Protein AF-A0A0Q6TFA8-F1 (afdb_monomer_lite)

pLDDT: mean 77.88, std 19.93, range [31.28, 97.81]

Sequence (198 aa):
MGGFEALSHTPDQPEAHPIHDFGMDFKGVPSDPYKPYLDIRMQTGVDDNVAGATKASLTDDEAVAVWDRITSTIRVRPTDTAPANVADAGPRRPLGELAATGRTCPQTGWWASDDAPDKNGGGSQHVKAGDIMPHAITLGKPSLWQKLKGEIPSYRTATVWKLVGYDDAPSHADVAARTPATDAKGERSEDAPPPHKG

Secondary structure (DSSP, 8-state):
--EEEEEEEEPPBTTB--EEEEEEEE---TT-TTS--EEEEEESS-BTTBTTSS--S--HHHHHHHHHHHHTT--PPP-------TTS--SPPPTT-EEETTSBPSSSEEEEETT---TTSTTEEEE-TTSBPPPEEEEPPPPHHHHHHT---EEEE--EEEEEE-TTPPPGGGTTT---PPP---------PPPPP-

Radius of gyration: 28.79 Å; chains: 1; bounding box: 78×42×87 Å

Foldseek 3Di:
DDKDWDWDWDPDDPVFHIKTWIWIWFPFDPPDPQTDTDIDIDMFQDDPNDGRVGHGPDDPVRSVVVVCVVVVVDHRDDPPPPPPPVVVFDDDDDFFDKDWAQDFDQAFAKKAFPQADDPPPQRIDTDHGRDGHFFRWHWDDDDPVCVVVVHIDIDGHITMITGHGHPPPDDPVVVVVPDDDDDDDDDDDDDDDDDDDD

Structure (mmCIF, N/CA/C/O backbone):
data_AF-A0A0Q6TFA8-F1
#
_entry.id   AF-A0A0Q6TFA8-F1
#
loop_
_atom_site.group_PDB
_atom_site.id
_atom_site.type_symbol
_atom_site.label_atom_id
_atom_site.label_alt_id
_atom_site.label_comp_id
_atom_site.label_asym_id
_atom_site.label_entity_id
_atom_site.label_seq_id
_atom_site.pdbx_PDB_ins_code
_atom_site.Cartn_x
_atom_site.Cartn_y
_atom_site.Cartn_z
_atom_site.occupancy
_atom_site.B_iso_or_equiv
_atom_site.auth_seq_id
_atom_site.auth_comp_id
_atom_site.auth_asym_id
_atom_site.auth_atom_id
_atom_site.pdbx_PDB_model_num
ATOM 1 N N . MET A 1 1 ? -0.101 18.403 -10.902 1.00 50.97 1 MET A N 1
ATOM 2 C CA . MET A 1 1 ? -0.685 17.080 -10.603 1.00 50.97 1 MET A CA 1
ATOM 3 C C . MET A 1 1 ? -2.098 17.359 -10.135 1.00 50.97 1 MET A C 1
ATOM 5 O O . MET A 1 1 ? -2.243 18.131 -9.200 1.00 50.97 1 MET A O 1
ATOM 9 N N . GLY A 1 2 ? -3.107 16.904 -10.876 1.00 69.38 2 GLY A N 1
ATOM 10 C CA . GLY A 1 2 ? -4.509 17.093 -10.506 1.00 69.38 2 GLY A CA 1
ATOM 11 C C . GLY A 1 2 ? -5.001 15.874 -9.737 1.00 69.38 2 GLY A C 1
ATOM 12 O O . GLY A 1 2 ? -4.745 14.747 -10.162 1.00 69.38 2 GLY A O 1
ATOM 13 N N . GLY A 1 3 ? -5.672 16.117 -8.623 1.00 80.50 3 GLY A N 1
ATOM 14 C CA . GLY A 1 3 ? -6.238 15.113 -7.735 1.00 80.50 3 GLY A CA 1
ATOM 15 C C . GLY A 1 3 ? -6.993 15.815 -6.616 1.00 80.50 3 GLY A C 1
ATOM 16 O O . GLY A 1 3 ? -6.780 17.014 -6.401 1.00 80.50 3 GLY A O 1
ATOM 17 N N . PHE A 1 4 ? -7.886 15.107 -5.942 1.00 89.56 4 PHE A N 1
ATOM 18 C CA . PHE A 1 4 ? -8.521 15.605 -4.728 1.00 89.56 4 PHE A CA 1
ATOM 19 C C . PHE A 1 4 ? -8.302 14.635 -3.578 1.00 89.56 4 PHE A C 1
ATOM 21 O O . PHE A 1 4 ? -8.092 13.442 -3.778 1.00 89.56 4 PHE A O 1
ATOM 28 N N . GLU A 1 5 ? -8.396 15.177 -2.376 1.00 92.94 5 GLU A N 1
ATOM 29 C CA . GLU A 1 5 ? -8.521 14.417 -1.148 1.00 92.94 5 GLU A CA 1
ATOM 30 C C . GLU A 1 5 ? -9.772 14.910 -0.430 1.00 92.94 5 GLU A C 1
ATOM 32 O O . GLU A 1 5 ? -10.029 16.115 -0.357 1.00 92.94 5 GLU A O 1
ATOM 37 N N . ALA A 1 6 ? -10.574 13.971 0.050 1.00 93.31 6 ALA A N 1
ATOM 38 C CA . ALA A 1 6 ? -11.767 14.243 0.824 1.00 93.31 6 ALA A CA 1
ATOM 39 C C . ALA A 1 6 ? -11.809 13.278 2.003 1.00 93.31 6 ALA A C 1
ATOM 41 O O . ALA A 1 6 ? -11.859 12.063 1.820 1.00 93.31 6 ALA A O 1
ATOM 42 N N . LEU A 1 7 ? -11.809 13.839 3.208 1.00 96.25 7 LEU A N 1
ATOM 43 C CA . LEU A 1 7 ? -11.985 13.097 4.446 1.00 96.25 7 LEU A CA 1
ATOM 44 C C . LEU A 1 7 ? -13.355 13.466 4.997 1.00 96.25 7 LEU A C 1
ATOM 46 O O . LEU A 1 7 ? -13.616 14.635 5.287 1.00 96.25 7 LEU A O 1
ATOM 50 N N . SER A 1 8 ? -14.246 12.488 5.092 1.00 94.00 8 SER A N 1
ATOM 51 C CA . SER A 1 8 ? -15.576 12.692 5.650 1.00 94.00 8 SER A CA 1
ATOM 52 C C . SER A 1 8 ? -15.803 11.767 6.835 1.00 94.00 8 SER A C 1
ATOM 54 O O . SER A 1 8 ? -15.412 10.602 6.810 1.00 94.00 8 SER A O 1
ATOM 56 N N . HIS A 1 9 ? -16.435 12.305 7.874 1.00 93.81 9 HIS A N 1
ATOM 57 C CA . HIS A 1 9 ? -16.962 11.534 8.989 1.00 93.81 9 HIS A CA 1
ATOM 58 C C . HIS A 1 9 ? -18.477 11.731 9.006 1.00 93.81 9 HIS A C 1
ATOM 60 O O . HIS A 1 9 ? -18.971 12.856 9.116 1.00 93.81 9 HIS A O 1
ATOM 66 N N . THR A 1 10 ? -19.210 10.634 8.847 1.00 89.62 10 THR A N 1
ATOM 67 C CA . THR A 1 10 ? -20.664 10.623 8.984 1.00 89.62 10 THR A CA 1
ATOM 68 C C . THR A 1 10 ? -21.007 10.307 10.438 1.00 89.62 10 THR A C 1
ATOM 70 O O . THR A 1 10 ? -20.587 9.254 10.918 1.00 89.62 10 THR A O 1
ATOM 73 N N . PRO A 1 11 ? -21.753 11.180 11.141 1.00 82.94 11 PRO A N 1
ATOM 74 C CA . PRO A 1 11 ? -22.165 10.933 12.520 1.00 82.94 11 PRO A CA 1
ATOM 75 C C . PRO A 1 11 ? -23.211 9.811 12.597 1.00 82.94 11 PRO A C 1
ATOM 77 O O . PRO A 1 11 ? -23.737 9.383 11.570 1.00 82.94 11 PRO A O 1
ATOM 80 N N . ASP A 1 12 ? -23.547 9.379 13.817 1.00 81.44 12 ASP A N 1
ATOM 81 C CA . ASP A 1 12 ? -24.579 8.361 14.071 1.00 81.44 12 ASP A CA 1
ATOM 82 C C . ASP A 1 12 ? -25.876 8.644 13.293 1.00 81.44 12 ASP A C 1
ATOM 84 O O . ASP A 1 12 ? -26.422 9.752 13.334 1.00 81.44 12 ASP A O 1
ATOM 88 N N . GLN A 1 13 ? -26.384 7.615 12.614 1.00 80.81 13 GLN A N 1
ATOM 89 C CA . GLN A 1 13 ? -27.674 7.617 11.926 1.00 80.81 13 GLN A CA 1
ATOM 90 C C . GLN A 1 13 ? -28.569 6.518 12.520 1.00 80.81 13 GLN A C 1
ATOM 92 O O . GLN A 1 13 ? -28.061 5.541 13.067 1.00 80.81 13 GLN A O 1
ATOM 97 N N . PRO A 1 14 ? -29.905 6.610 12.392 1.00 81.81 14 PRO A N 1
ATOM 98 C CA . PRO A 1 14 ? -30.812 5.579 12.908 1.00 81.81 14 PRO A CA 1
ATOM 99 C C . PRO A 1 14 ? -30.557 4.170 12.346 1.00 81.81 14 PRO A C 1
ATOM 101 O O . PRO A 1 14 ? -30.815 3.185 13.030 1.00 81.81 14 PRO A O 1
ATOM 104 N N . GLU A 1 15 ? -30.052 4.088 11.113 1.00 81.31 15 GLU A N 1
ATOM 105 C CA . GLU A 1 15 ? -29.911 2.844 10.343 1.00 81.31 15 GLU A CA 1
ATOM 106 C C . GLU A 1 15 ? -28.446 2.375 10.211 1.00 81.31 15 GLU A C 1
ATOM 108 O O . GLU A 1 15 ? -28.195 1.318 9.637 1.00 81.31 15 GLU A O 1
ATOM 113 N N . ALA A 1 16 ? -27.468 3.167 10.675 1.00 83.19 16 ALA A N 1
ATOM 114 C CA . ALA A 1 16 ? -26.046 2.899 10.446 1.00 83.19 16 ALA A CA 1
ATOM 115 C C . ALA A 1 16 ? -25.146 3.505 11.530 1.00 83.19 16 ALA A C 1
ATOM 117 O O . ALA A 1 16 ? -25.401 4.600 12.035 1.00 83.19 16 ALA A O 1
ATOM 118 N N . HIS A 1 17 ? -24.051 2.804 11.832 1.00 90.69 17 HIS A N 1
ATOM 119 C CA . HIS A 1 17 ? -23.000 3.319 12.705 1.00 90.69 17 HIS A CA 1
ATOM 120 C C . HIS A 1 17 ? -22.200 4.448 12.035 1.00 90.69 17 HIS A C 1
ATOM 122 O O . HIS A 1 17 ? -22.196 4.547 10.805 1.00 90.69 17 HIS A O 1
ATOM 128 N N . PRO A 1 18 ? -21.476 5.274 12.815 1.00 91.12 18 PRO A N 1
ATOM 129 C CA . PRO A 1 18 ? -20.649 6.339 12.272 1.00 91.12 18 PRO A CA 1
ATOM 130 C C . PRO A 1 18 ? -19.538 5.756 11.402 1.00 91.12 18 PRO A C 1
ATOM 132 O O . PRO A 1 18 ? -18.937 4.728 11.744 1.00 91.12 18 PRO A O 1
ATOM 135 N N . ILE A 1 19 ? -19.252 6.425 10.288 1.00 94.19 19 ILE A N 1
ATOM 136 C CA . ILE A 1 19 ? -18.227 5.990 9.337 1.00 94.19 19 ILE A CA 1
ATOM 137 C C . ILE A 1 19 ? -17.276 7.116 8.982 1.00 94.19 19 ILE A C 1
ATOM 139 O O . ILE A 1 19 ? -17.692 8.238 8.699 1.00 94.19 19 ILE A O 1
ATOM 143 N N . HIS A 1 20 ? -15.998 6.774 8.906 1.00 96.62 20 HIS A N 1
ATOM 144 C CA . HIS A 1 20 ? -15.027 7.521 8.130 1.00 96.62 20 HIS A CA 1
ATOM 145 C C . HIS A 1 20 ? -15.095 7.003 6.697 1.00 96.62 20 HIS A C 1
ATOM 147 O O . HIS A 1 20 ? -14.950 5.798 6.487 1.00 96.62 20 HIS A O 1
ATOM 153 N N . ASP A 1 21 ? -15.336 7.894 5.740 1.00 95.88 21 ASP A N 1
ATOM 154 C CA . ASP A 1 21 ? -15.242 7.610 4.308 1.00 95.88 21 ASP A CA 1
ATOM 155 C C . ASP A 1 21 ? -14.242 8.592 3.701 1.00 95.88 21 ASP A C 1
ATOM 157 O O . ASP A 1 21 ? -14.518 9.791 3.544 1.00 95.88 21 ASP A O 1
ATOM 161 N N . PHE A 1 22 ? -13.028 8.089 3.497 1.00 97.81 22 PHE A N 1
ATOM 162 C CA . PHE A 1 22 ? -11.888 8.856 3.022 1.00 97.81 22 PHE A CA 1
ATOM 163 C C . PHE A 1 22 ? -11.560 8.436 1.597 1.00 97.81 22 PHE A C 1
ATOM 165 O O . PHE A 1 22 ? -11.466 7.244 1.289 1.00 97.81 22 PHE A O 1
ATOM 172 N N . GLY A 1 23 ? -11.368 9.428 0.736 1.00 96.31 23 GLY A N 1
ATOM 173 C CA . GLY A 1 23 ? -11.093 9.235 -0.677 1.00 96.31 23 GLY A CA 1
ATOM 174 C C . GLY A 1 23 ? -9.973 10.144 -1.154 1.00 96.31 23 GLY A C 1
ATOM 175 O O . GLY A 1 23 ? -9.935 11.328 -0.820 1.00 96.31 23 GLY A O 1
ATOM 176 N N . MET A 1 24 ? -9.088 9.594 -1.977 1.00 95.38 24 MET A N 1
ATOM 177 C CA . MET A 1 24 ? -8.090 10.360 -2.710 1.00 95.38 24 MET A CA 1
ATOM 178 C C . MET A 1 24 ? -7.999 9.845 -4.134 1.00 95.38 24 MET A C 1
ATOM 180 O O . MET A 1 24 ? -7.865 8.641 -4.355 1.00 95.38 24 MET A O 1
ATOM 184 N N . ASP A 1 25 ? -8.026 10.769 -5.091 1.00 93.94 25 ASP A N 1
ATOM 185 C CA . ASP A 1 25 ? -7.811 10.445 -6.492 1.00 93.94 25 ASP A CA 1
ATOM 186 C C . ASP A 1 25 ? -6.612 11.181 -7.089 1.00 93.94 25 ASP A C 1
ATOM 188 O O . ASP A 1 25 ? -6.219 12.274 -6.680 1.00 93.94 25 ASP A O 1
ATOM 192 N N . PHE A 1 26 ? -6.029 10.557 -8.105 1.00 91.69 26 PHE A N 1
ATOM 193 C CA . PHE A 1 26 ? -5.038 11.163 -8.977 1.00 91.69 26 PHE A CA 1
ATOM 194 C C . PHE A 1 26 ? -5.515 10.969 -10.405 1.00 91.69 26 PHE A C 1
ATOM 196 O O . PHE A 1 26 ? -5.701 9.840 -10.850 1.00 91.69 26 PHE A O 1
ATOM 203 N N . LYS A 1 27 ? -5.687 12.058 -11.160 1.00 90.12 27 LYS A N 1
ATOM 204 C CA . LYS A 1 27 ? -6.213 11.980 -12.536 1.00 90.12 27 LYS A CA 1
ATOM 205 C C . LYS A 1 27 ? -5.284 11.256 -13.518 1.00 90.12 27 LYS A C 1
ATOM 207 O O . LYS A 1 27 ? -5.751 10.799 -14.557 1.00 90.12 27 LYS A O 1
ATOM 212 N N . GLY A 1 28 ? -3.999 11.139 -13.188 1.00 90.31 28 GLY A N 1
ATOM 213 C CA . GLY A 1 28 ? -2.984 10.561 -14.065 1.00 90.31 28 GLY A CA 1
ATOM 214 C C . GLY A 1 28 ? -2.706 11.396 -15.320 1.00 90.31 28 GLY A C 1
ATOM 215 O O . GLY A 1 28 ? -3.267 12.474 -15.523 1.00 90.31 28 GLY A O 1
ATOM 216 N N . VAL A 1 29 ? -1.799 10.904 -16.161 1.00 91.56 29 VAL A N 1
ATOM 217 C CA . VAL A 1 29 ? -1.501 11.436 -17.494 1.00 91.56 29 VAL A CA 1
ATOM 218 C C . VAL A 1 29 ? -1.666 10.293 -18.498 1.00 91.56 29 VAL A C 1
ATOM 220 O O . VAL A 1 29 ? -1.016 9.258 -18.341 1.00 91.56 29 VAL A O 1
ATOM 223 N N . PRO A 1 30 ? -2.516 10.439 -19.533 1.00 91.12 30 PRO A N 1
ATOM 224 C CA . PRO A 1 30 ? -2.686 9.401 -20.542 1.00 91.12 30 PRO A CA 1
ATOM 225 C C . PRO A 1 30 ? -1.349 8.975 -21.153 1.00 91.12 30 PRO A C 1
ATOM 227 O O . PRO A 1 30 ? -0.542 9.817 -21.541 1.00 91.12 30 PRO A O 1
ATOM 230 N N . SER A 1 31 ? -1.143 7.666 -21.287 1.00 90.19 31 SER A N 1
ATOM 231 C CA . SER A 1 31 ? 0.067 7.055 -21.866 1.00 90.19 31 SER A CA 1
ATOM 232 C C . SER A 1 31 ? 1.380 7.276 -21.093 1.00 90.19 31 SER A C 1
ATOM 234 O O . SER A 1 31 ? 2.426 6.854 -21.581 1.00 90.19 31 SER A O 1
ATOM 236 N N . ASP A 1 32 ? 1.356 7.879 -19.899 1.00 91.50 32 ASP A N 1
ATOM 237 C CA . ASP A 1 32 ? 2.515 7.941 -18.997 1.00 91.50 32 ASP A CA 1
ATOM 238 C C . ASP A 1 32 ? 2.374 6.851 -17.912 1.00 91.50 32 ASP A C 1
ATOM 240 O O . ASP A 1 32 ? 1.605 7.027 -16.960 1.00 91.50 32 ASP A O 1
ATOM 244 N N . PRO A 1 33 ? 3.090 5.713 -18.016 1.00 87.81 33 PRO A N 1
ATOM 245 C CA . PRO A 1 33 ? 2.962 4.611 -17.059 1.00 87.81 33 PRO A CA 1
ATOM 246 C C . PRO A 1 33 ? 3.442 4.976 -15.645 1.00 87.81 33 PRO A C 1
ATOM 248 O O . PRO A 1 33 ? 3.114 4.272 -14.691 1.00 87.81 33 PRO A O 1
ATOM 251 N N . TYR A 1 34 ? 4.185 6.076 -15.483 1.00 90.56 34 TYR A N 1
ATOM 252 C CA . TYR A 1 34 ? 4.656 6.559 -14.184 1.00 90.56 34 TYR A CA 1
ATOM 253 C C . TYR A 1 34 ? 3.695 7.563 -13.536 1.00 90.56 34 TYR A C 1
ATOM 255 O O . TYR A 1 34 ? 3.923 7.997 -12.406 1.00 90.56 34 TYR A O 1
ATOM 263 N N . LYS A 1 35 ? 2.611 7.930 -14.229 1.00 91.12 35 LYS A N 1
ATOM 264 C CA . LYS A 1 35 ? 1.542 8.796 -13.716 1.00 91.12 35 LYS A CA 1
ATOM 265 C C . LYS A 1 35 ? 0.173 8.186 -14.031 1.00 91.12 35 LYS A C 1
ATOM 267 O O . LYS A 1 35 ? -0.591 8.779 -14.794 1.00 91.12 35 LYS A O 1
ATOM 272 N N . PRO A 1 36 ? -0.154 7.011 -13.471 1.00 91.62 36 PRO A N 1
ATOM 273 C CA . PRO A 1 36 ? -1.443 6.379 -13.710 1.00 91.62 36 PRO A CA 1
ATOM 274 C C . PRO A 1 36 ? -2.586 7.163 -13.054 1.00 91.62 36 PRO A C 1
ATOM 276 O O . PRO A 1 36 ? -2.369 8.004 -12.176 1.00 91.62 36 PRO A O 1
ATOM 279 N N . TYR A 1 37 ? -3.814 6.849 -13.465 1.00 92.62 37 TYR A N 1
ATOM 280 C CA . TYR A 1 37 ? -4.977 7.128 -12.631 1.00 92.62 37 TYR A CA 1
ATOM 281 C C . TYR A 1 37 ? -4.914 6.254 -11.373 1.00 92.62 37 TYR A C 1
ATOM 283 O O . T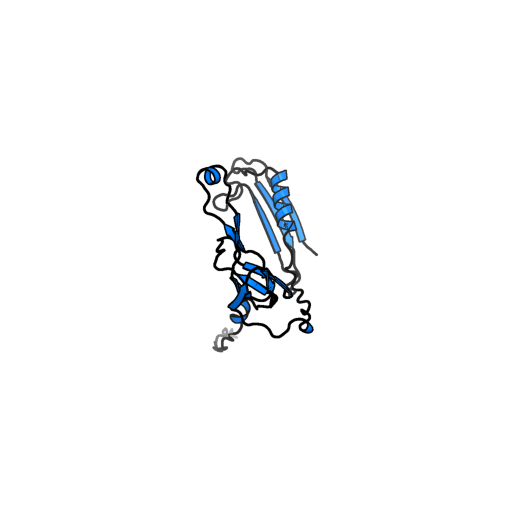YR A 1 37 ? -4.575 5.071 -11.461 1.00 92.62 37 TYR A O 1
ATOM 291 N N . LEU A 1 38 ? -5.240 6.828 -10.221 1.00 92.69 38 LEU A N 1
ATOM 292 C CA . LEU A 1 38 ? -5.281 6.125 -8.943 1.00 92.69 38 LEU A CA 1
ATOM 293 C C . LEU A 1 38 ? -6.511 6.598 -8.161 1.00 92.69 38 LEU A C 1
ATOM 295 O O . LEU A 1 38 ? -6.744 7.800 -8.084 1.00 92.69 38 LEU A O 1
ATOM 299 N N . ASP A 1 39 ? -7.275 5.658 -7.605 1.00 94.75 39 ASP A N 1
ATOM 300 C CA . ASP A 1 39 ? -8.374 5.892 -6.657 1.00 94.75 39 ASP A CA 1
ATOM 301 C C . ASP A 1 39 ? -8.055 5.099 -5.389 1.00 94.75 39 ASP A C 1
ATOM 303 O O . ASP A 1 39 ? -7.807 3.891 -5.454 1.00 94.75 39 ASP A O 1
ATOM 307 N N . ILE A 1 40 ? -8.003 5.783 -4.253 1.00 95.62 40 ILE A N 1
ATOM 308 C CA . ILE A 1 40 ? -7.746 5.193 -2.943 1.00 95.62 40 ILE A CA 1
ATOM 309 C C . ILE A 1 40 ? -8.957 5.497 -2.082 1.00 95.62 40 ILE A C 1
ATOM 311 O O . ILE A 1 40 ? -9.339 6.659 -1.944 1.00 95.62 40 ILE A O 1
ATOM 315 N N . ARG A 1 41 ? -9.526 4.458 -1.469 1.00 95.81 41 ARG A N 1
ATOM 316 C CA . ARG A 1 41 ? -10.650 4.598 -0.547 1.00 95.81 41 ARG A CA 1
ATOM 317 C C . ARG A 1 41 ? -10.419 3.841 0.740 1.00 95.81 41 ARG A C 1
ATOM 319 O O . ARG A 1 41 ? -9.904 2.723 0.724 1.00 95.81 41 ARG A O 1
ATOM 326 N N . MET A 1 42 ? -10.847 4.445 1.837 1.00 96.38 42 MET A N 1
ATOM 327 C CA . MET A 1 42 ? -10.867 3.822 3.149 1.00 96.38 42 MET A CA 1
ATOM 328 C C . MET A 1 42 ? -12.222 4.076 3.801 1.00 96.38 42 MET A C 1
ATOM 330 O O . MET A 1 42 ? -12.641 5.220 3.948 1.00 96.38 42 MET A O 1
ATOM 334 N N . GLN A 1 43 ? -12.877 2.989 4.204 1.00 95.75 43 GLN A N 1
ATOM 335 C CA . GLN A 1 43 ? -14.147 3.011 4.920 1.00 95.75 43 GLN A CA 1
ATOM 336 C C . GLN A 1 43 ? -14.012 2.245 6.237 1.00 95.75 43 GLN A C 1
ATOM 338 O O . GLN A 1 43 ? -13.356 1.201 6.286 1.00 95.75 43 GLN A O 1
ATOM 343 N N . THR A 1 44 ? -14.620 2.751 7.310 1.00 94.94 44 THR A N 1
ATOM 344 C CA . THR A 1 44 ? -14.591 2.105 8.635 1.00 94.94 44 THR A CA 1
ATOM 345 C C . THR A 1 44 ? -15.914 1.430 8.986 1.00 94.94 44 THR A C 1
ATOM 347 O O . THR A 1 44 ? -16.959 1.758 8.431 1.00 94.94 44 THR A O 1
ATOM 350 N N . GLY A 1 45 ? -15.881 0.494 9.942 1.00 92.69 45 GLY A N 1
ATOM 351 C CA . GLY A 1 45 ? -17.094 -0.205 10.386 1.00 92.69 45 GLY A CA 1
ATOM 352 C C . GLY A 1 45 ? -17.692 -1.110 9.306 1.00 92.69 45 GLY A C 1
ATOM 353 O O . GLY A 1 45 ? -18.908 -1.263 9.236 1.00 92.69 45 GLY A O 1
ATOM 354 N N . VAL A 1 46 ? -16.841 -1.648 8.427 1.00 93.69 46 VAL A N 1
ATOM 355 C CA . VAL A 1 46 ? -17.255 -2.487 7.301 1.00 93.69 46 VAL A CA 1
ATOM 356 C C . VAL A 1 46 ? -17.529 -3.908 7.784 1.00 93.69 46 VAL A C 1
ATOM 358 O O . VAL A 1 46 ? -16.642 -4.542 8.353 1.00 93.69 46 VAL A O 1
ATOM 361 N N . ASP A 1 47 ? -18.728 -4.408 7.503 1.00 93.62 47 ASP A N 1
ATOM 362 C CA . ASP A 1 47 ? -19.093 -5.824 7.608 1.00 93.62 47 ASP A CA 1
ATOM 363 C C . ASP A 1 47 ? -19.889 -6.224 6.359 1.00 93.62 47 ASP A C 1
ATOM 365 O O . ASP A 1 47 ? -20.607 -5.392 5.808 1.00 93.62 47 ASP A O 1
ATOM 369 N N . ASP A 1 48 ? -19.691 -7.438 5.841 1.00 93.88 48 ASP A N 1
ATOM 370 C CA . ASP A 1 48 ? -20.273 -7.898 4.563 1.00 93.88 48 ASP A CA 1
ATOM 371 C C . ASP A 1 48 ? -20.147 -6.887 3.387 1.00 93.88 48 ASP A C 1
ATOM 373 O O . ASP A 1 48 ? -21.020 -6.773 2.527 1.00 93.88 48 ASP A O 1
ATOM 377 N N . ASN A 1 49 ? -19.021 -6.160 3.316 1.00 91.38 49 ASN A N 1
ATOM 378 C CA . ASN A 1 49 ? -18.748 -5.067 2.358 1.00 91.38 49 ASN A CA 1
ATOM 379 C C . ASN A 1 49 ? -19.701 -3.859 2.450 1.00 91.38 49 ASN A C 1
ATOM 381 O O . ASN A 1 49 ? -19.837 -3.097 1.492 1.00 91.38 49 ASN A O 1
ATOM 385 N N . VAL A 1 50 ? -20.332 -3.652 3.603 1.00 90.62 50 VAL A N 1
ATOM 386 C CA . VAL A 1 50 ? -21.192 -2.504 3.888 1.00 90.62 50 VAL A CA 1
ATOM 387 C C . VAL A 1 50 ? -20.536 -1.647 4.967 1.00 90.62 50 VAL A C 1
ATOM 389 O O . VAL A 1 50 ? -20.342 -2.093 6.096 1.00 90.62 50 VAL A O 1
ATOM 392 N N . ALA A 1 51 ? -20.176 -0.408 4.627 1.00 91.50 51 ALA A N 1
ATOM 393 C CA . ALA A 1 51 ? -19.643 0.551 5.593 1.00 91.50 51 ALA A CA 1
ATOM 394 C C . ALA A 1 51 ? -20.703 0.919 6.642 1.00 91.50 51 ALA A C 1
ATOM 396 O O . ALA A 1 51 ? -21.867 1.132 6.309 1.00 91.50 51 ALA A O 1
ATOM 397 N N . GLY A 1 52 ? -20.297 0.997 7.909 1.00 90.38 52 GLY A N 1
ATOM 398 C CA . GLY A 1 52 ? -21.191 1.327 9.024 1.00 90.38 52 GLY A CA 1
ATOM 399 C C . GLY A 1 52 ? -22.115 0.187 9.459 1.00 90.38 52 GLY A C 1
ATOM 400 O O . GLY A 1 52 ? -22.953 0.398 10.335 1.00 90.38 52 GLY A O 1
ATOM 401 N N . ALA A 1 53 ? -21.955 -1.015 8.894 1.00 91.50 53 ALA A N 1
ATOM 402 C CA . ALA A 1 53 ? -22.687 -2.210 9.317 1.00 91.50 53 ALA A CA 1
ATOM 403 C C . ALA A 1 53 ? -22.292 -2.668 10.729 1.00 91.50 53 ALA A C 1
ATOM 405 O O . ALA A 1 53 ? -23.088 -3.277 11.438 1.00 91.50 53 ALA A O 1
ATOM 406 N N . THR A 1 54 ? -21.079 -2.331 11.167 1.00 93.06 54 THR A N 1
ATOM 407 C CA . THR A 1 54 ? -20.626 -2.543 12.541 1.00 93.06 54 THR A CA 1
ATOM 408 C C . THR A 1 54 ? -19.947 -1.298 13.089 1.00 93.06 54 THR A C 1
ATOM 410 O O . THR A 1 54 ? -19.495 -0.422 12.348 1.00 93.06 54 THR A O 1
ATOM 413 N N . LYS A 1 55 ? -19.850 -1.207 14.415 1.00 91.50 55 LYS A N 1
ATOM 414 C CA . LYS A 1 55 ? -19.165 -0.095 15.068 1.00 91.50 55 LYS A CA 1
ATOM 415 C C . LYS A 1 55 ? -17.677 -0.122 14.715 1.00 91.50 55 LYS A C 1
ATOM 417 O O . LYS A 1 55 ? -16.975 -1.087 15.018 1.00 91.50 55 LYS A O 1
ATOM 422 N N . ALA A 1 56 ? -17.185 0.968 14.131 1.00 91.81 56 ALA A N 1
ATOM 423 C CA . ALA A 1 56 ? -15.763 1.147 13.884 1.00 91.81 56 ALA A CA 1
ATOM 424 C C . ALA A 1 56 ? -14.966 1.119 15.199 1.00 91.81 56 ALA A C 1
ATOM 426 O O . ALA A 1 56 ? -15.361 1.714 16.203 1.00 91.81 56 ALA A O 1
ATOM 427 N N . SER A 1 57 ? -13.821 0.438 15.183 1.00 91.44 57 SER A N 1
ATOM 428 C CA . SER A 1 57 ? -12.892 0.416 16.318 1.00 91.44 57 SER A CA 1
ATOM 429 C C . SER A 1 57 ? -11.954 1.622 16.360 1.00 91.44 57 SER A C 1
ATOM 431 O O . SER A 1 57 ? -11.241 1.779 17.344 1.00 91.44 57 SER A O 1
ATOM 433 N N . LEU A 1 58 ? -11.911 2.419 15.288 1.00 93.62 58 LEU A N 1
ATOM 434 C CA . LEU A 1 58 ? -11.026 3.572 15.145 1.00 93.62 58 LEU A CA 1
ATOM 435 C C . LEU A 1 58 ? -11.752 4.850 15.554 1.00 93.62 58 LEU A C 1
ATOM 437 O O . LEU A 1 58 ? -12.889 5.077 15.136 1.00 93.62 58 LEU A O 1
ATOM 441 N N . THR A 1 59 ? -11.069 5.681 16.332 1.00 93.25 59 THR A N 1
ATOM 442 C CA . THR A 1 59 ? -11.437 7.087 16.539 1.00 93.25 59 THR A CA 1
ATOM 443 C C . THR A 1 59 ? -11.100 7.935 15.308 1.00 93.25 59 THR A C 1
ATOM 445 O O . THR A 1 59 ? -10.346 7.494 14.441 1.00 93.25 59 THR A O 1
ATOM 448 N N . ASP A 1 60 ? -11.622 9.160 15.244 1.00 92.88 60 ASP A N 1
ATOM 449 C CA . ASP A 1 60 ? -11.370 10.104 14.148 1.00 92.88 60 ASP A CA 1
ATOM 450 C C . ASP A 1 60 ? -9.869 10.342 13.916 1.00 92.88 60 ASP A C 1
ATOM 452 O O . ASP A 1 60 ? -9.374 10.170 12.800 1.00 92.88 60 ASP A O 1
ATOM 456 N N . ASP A 1 61 ? -9.119 10.644 14.979 1.00 95.25 61 ASP A N 1
ATOM 457 C CA . ASP A 1 61 ? -7.674 10.883 14.892 1.00 95.25 61 ASP A CA 1
ATOM 458 C C . ASP A 1 61 ? -6.911 9.627 14.445 1.00 95.25 61 ASP A C 1
ATOM 460 O O . ASP A 1 61 ? -5.953 9.709 13.674 1.00 95.25 61 ASP A O 1
ATOM 464 N N . GLU A 1 62 ? -7.334 8.442 14.892 1.00 97.00 62 GLU A N 1
ATOM 465 C CA . GLU A 1 62 ? -6.722 7.178 14.474 1.00 97.00 62 GLU A CA 1
ATOM 466 C C . GLU A 1 62 ? -7.040 6.844 13.015 1.00 97.00 62 GLU A C 1
ATOM 468 O O . GLU A 1 62 ? -6.168 6.344 12.303 1.00 97.00 62 GLU A O 1
ATOM 473 N N . ALA A 1 63 ? -8.259 7.132 12.554 1.00 95.88 63 ALA A N 1
ATOM 474 C CA . ALA A 1 63 ? -8.648 6.949 11.164 1.00 95.88 63 ALA A CA 1
ATOM 475 C C . ALA A 1 63 ? -7.800 7.844 10.250 1.00 95.88 63 ALA A C 1
ATOM 477 O O . ALA A 1 63 ? -7.230 7.351 9.275 1.00 95.88 63 ALA A O 1
ATOM 478 N N . VAL A 1 64 ? -7.633 9.124 10.601 1.00 96.69 64 VAL A N 1
ATOM 479 C CA . VAL A 1 64 ? -6.742 10.049 9.877 1.00 96.69 64 VAL A CA 1
ATOM 480 C C . VAL A 1 64 ? -5.294 9.558 9.918 1.00 96.69 64 VAL A C 1
ATOM 482 O O . VAL A 1 64 ? -4.643 9.477 8.880 1.00 96.69 64 VAL A O 1
ATOM 485 N N . ALA A 1 65 ? -4.796 9.124 11.077 1.00 97.69 65 ALA A N 1
ATOM 486 C CA . ALA A 1 65 ? -3.423 8.638 11.197 1.00 97.69 65 ALA A CA 1
ATOM 487 C C . ALA A 1 65 ? -3.151 7.376 10.355 1.00 97.69 65 ALA A C 1
ATOM 489 O O . ALA A 1 65 ? -2.072 7.235 9.771 1.00 97.69 65 ALA A O 1
ATOM 490 N N . VAL A 1 66 ? -4.103 6.441 10.286 1.00 97.19 66 VAL A N 1
ATOM 491 C CA . VAL A 1 66 ? -3.999 5.247 9.430 1.00 97.19 66 VAL A CA 1
ATOM 492 C C . VAL A 1 66 ? -4.007 5.646 7.959 1.00 97.19 66 VAL A C 1
ATOM 494 O O . VAL A 1 66 ? -3.170 5.159 7.196 1.00 97.19 66 VAL A O 1
ATOM 497 N N . TRP A 1 67 ? -4.910 6.546 7.578 1.00 97.38 67 TRP A N 1
ATOM 498 C CA . TRP A 1 67 ? -4.999 7.074 6.226 1.00 97.38 67 TRP A CA 1
ATOM 499 C C . TRP A 1 67 ? -3.688 7.718 5.772 1.00 97.38 67 TRP A C 1
ATOM 501 O O . TRP A 1 67 ? -3.098 7.256 4.795 1.00 97.38 67 TRP A O 1
ATOM 511 N N . ASP A 1 68 ? -3.172 8.681 6.537 1.00 97.12 68 ASP A N 1
ATOM 512 C CA . ASP A 1 68 ? -1.913 9.380 6.256 1.00 97.12 68 ASP A CA 1
ATOM 513 C C . ASP A 1 68 ? -0.737 8.407 6.160 1.00 97.12 68 ASP A C 1
ATOM 515 O O . ASP A 1 68 ? 0.136 8.508 5.290 1.00 97.12 68 ASP A O 1
ATOM 519 N N . ARG A 1 69 ? -0.700 7.413 7.052 1.00 97.31 69 ARG A N 1
ATOM 520 C CA . ARG A 1 69 ? 0.352 6.398 7.048 1.00 97.31 69 ARG A CA 1
ATOM 521 C C . ARG A 1 69 ? 0.305 5.531 5.796 1.00 97.31 69 ARG A C 1
ATOM 523 O O . ARG A 1 69 ? 1.361 5.179 5.282 1.00 97.31 69 ARG A O 1
ATOM 530 N N . ILE A 1 70 ? -0.876 5.153 5.318 1.00 95.94 70 ILE A N 1
ATOM 531 C CA . ILE A 1 70 ? -1.004 4.339 4.107 1.00 95.94 70 ILE A CA 1
ATOM 532 C C . ILE A 1 70 ? -0.655 5.185 2.881 1.00 95.94 70 ILE A C 1
ATOM 534 O O . ILE A 1 70 ? 0.234 4.801 2.117 1.00 95.94 70 ILE A O 1
ATOM 538 N N . THR A 1 71 ? -1.285 6.348 2.714 1.00 94.50 71 THR A N 1
ATOM 539 C CA . THR A 1 71 ? -1.116 7.196 1.523 1.00 94.50 71 THR A CA 1
ATOM 540 C C . THR A 1 71 ? 0.317 7.706 1.374 1.00 94.50 71 THR A C 1
ATOM 542 O O . THR A 1 71 ? 0.855 7.688 0.267 1.00 94.50 71 THR A O 1
ATOM 545 N N . SER A 1 72 ? 1.003 8.035 2.475 1.00 92.31 72 SER A N 1
ATOM 546 C CA . SER A 1 72 ? 2.409 8.477 2.448 1.00 92.31 72 SER A CA 1
ATOM 547 C C . SER A 1 72 ? 3.408 7.402 2.001 1.00 92.31 72 SER A C 1
ATOM 549 O O . SER A 1 72 ? 4.525 7.728 1.590 1.00 92.31 72 SER A O 1
ATOM 551 N N . THR A 1 73 ? 3.038 6.118 2.053 1.00 91.62 73 THR A N 1
ATOM 552 C CA . THR A 1 73 ? 3.917 5.020 1.606 1.00 91.62 73 THR A CA 1
ATOM 553 C C . THR A 1 73 ? 3.805 4.723 0.114 1.00 91.62 73 THR A C 1
ATOM 555 O O . THR A 1 73 ? 4.677 4.052 -0.449 1.00 91.62 73 THR A O 1
ATOM 558 N N . ILE A 1 74 ? 2.759 5.226 -0.545 1.00 90.88 74 ILE A N 1
ATOM 559 C CA . ILE A 1 74 ? 2.499 4.960 -1.956 1.00 90.88 74 ILE A CA 1
ATOM 560 C C . ILE A 1 74 ? 3.447 5.807 -2.802 1.00 90.88 74 ILE A C 1
ATOM 562 O O . ILE A 1 74 ? 3.434 7.034 -2.775 1.00 90.88 74 ILE A O 1
ATOM 566 N N . ARG A 1 75 ? 4.287 5.132 -3.587 1.00 90.44 75 ARG A N 1
ATOM 567 C CA . ARG A 1 75 ? 5.230 5.768 -4.509 1.00 90.44 75 ARG A CA 1
ATOM 568 C C . ARG A 1 75 ? 5.428 4.915 -5.749 1.00 90.44 75 ARG A C 1
ATOM 570 O O . ARG A 1 75 ? 5.352 3.687 -5.686 1.00 90.44 75 ARG A O 1
ATOM 577 N N . VAL A 1 76 ? 5.758 5.570 -6.860 1.00 88.56 76 VAL A N 1
ATOM 578 C CA . VAL A 1 76 ? 6.270 4.886 -8.051 1.00 88.56 76 VAL A CA 1
ATOM 579 C C . VAL A 1 76 ? 7.503 4.086 -7.640 1.00 88.56 76 VAL A C 1
ATOM 581 O O . VAL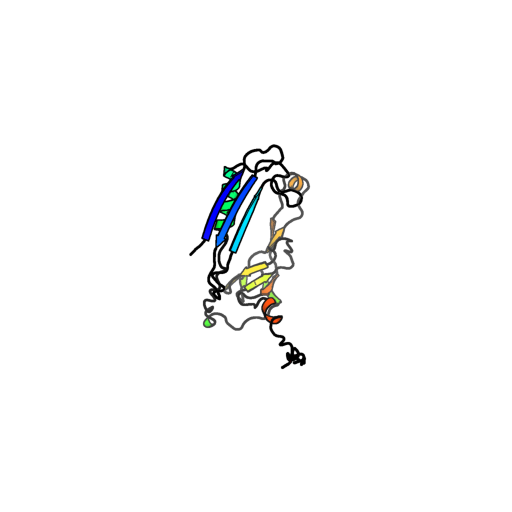 A 1 76 ? 8.390 4.599 -6.953 1.00 88.56 76 VAL A O 1
ATOM 584 N N . ARG A 1 77 ? 7.553 2.812 -8.033 1.00 89.12 77 ARG A N 1
ATOM 585 C CA . ARG A 1 77 ? 8.727 1.971 -7.799 1.00 89.12 77 ARG A CA 1
ATOM 586 C C . ARG A 1 77 ? 9.919 2.590 -8.541 1.00 89.12 77 ARG A C 1
ATOM 588 O O . ARG A 1 77 ? 9.818 2.742 -9.756 1.00 89.12 77 ARG A O 1
ATOM 595 N N . PRO A 1 78 ? 11.035 2.917 -7.864 1.00 84.69 78 PRO A N 1
ATOM 596 C CA . PRO A 1 78 ? 12.240 3.349 -8.556 1.00 84.69 78 PRO A CA 1
ATOM 597 C C . PRO A 1 78 ? 12.695 2.259 -9.527 1.00 84.69 78 PRO A C 1
ATOM 599 O O . PRO A 1 78 ? 12.862 1.105 -9.132 1.00 84.69 78 PRO A O 1
ATOM 602 N N . THR A 1 79 ? 12.876 2.626 -10.790 1.00 75.19 79 THR A N 1
ATOM 603 C CA . THR A 1 79 ? 13.408 1.750 -11.841 1.00 75.19 79 THR A CA 1
ATOM 604 C C . THR A 1 79 ? 14.814 2.166 -12.252 1.00 75.19 79 THR A C 1
ATOM 606 O O . THR A 1 79 ? 15.232 1.826 -13.357 1.00 75.19 79 THR A O 1
ATOM 609 N N . ASP A 1 80 ? 15.533 2.912 -11.397 1.00 62.31 80 ASP A N 1
ATOM 610 C CA . ASP A 1 80 ? 16.926 3.296 -11.632 1.00 62.31 80 ASP A CA 1
ATOM 611 C C . ASP A 1 80 ? 17.774 2.034 -11.766 1.00 62.31 80 ASP A C 1
ATOM 613 O O . ASP A 1 80 ? 18.343 1.490 -10.823 1.00 62.31 80 ASP A O 1
ATOM 617 N N . THR A 1 81 ? 17.867 1.583 -13.007 1.00 52.62 81 THR A N 1
ATOM 618 C CA . THR A 1 81 ? 18.960 0.767 -13.478 1.00 52.62 81 THR A CA 1
ATOM 619 C C . THR A 1 81 ? 20.067 1.773 -13.741 1.00 52.62 81 THR A C 1
ATOM 621 O O . THR A 1 81 ? 20.370 2.109 -14.884 1.00 52.62 81 THR A O 1
ATOM 624 N N . ALA A 1 82 ? 20.663 2.311 -12.672 1.00 50.75 82 ALA A N 1
ATOM 625 C CA . ALA A 1 82 ? 22.041 2.742 -12.808 1.00 50.75 82 ALA A CA 1
ATOM 626 C C . ALA A 1 82 ? 22.756 1.531 -13.423 1.00 50.75 82 ALA A C 1
ATOM 628 O O . ALA A 1 82 ? 22.589 0.429 -12.884 1.00 50.75 82 ALA A O 1
ATOM 629 N N . PRO A 1 83 ? 23.453 1.657 -14.567 1.00 44.91 83 PRO A N 1
ATOM 630 C CA . PRO A 1 83 ? 24.250 0.550 -15.045 1.00 44.91 83 PRO A CA 1
ATOM 631 C C . PRO A 1 83 ? 25.187 0.225 -13.891 1.00 44.91 83 PRO A C 1
ATOM 633 O O . PRO A 1 83 ? 26.046 1.034 -13.534 1.00 44.91 83 PRO A O 1
ATOM 636 N N . ALA A 1 84 ? 24.968 -0.924 -13.246 1.00 47.41 84 ALA A N 1
ATOM 637 C CA . ALA A 1 84 ? 25.973 -1.497 -12.380 1.00 47.41 84 ALA A CA 1
ATOM 638 C C . ALA A 1 84 ? 27.250 -1.433 -13.209 1.00 47.41 84 ALA A C 1
ATOM 640 O O . ALA A 1 84 ? 27.232 -1.864 -14.363 1.00 47.41 84 ALA A O 1
ATOM 641 N N . ASN A 1 85 ? 28.299 -0.788 -12.697 1.00 42.97 85 ASN A N 1
ATOM 642 C CA . ASN A 1 85 ? 29.586 -0.774 -13.371 1.00 42.97 85 ASN A CA 1
ATOM 643 C C . ASN A 1 85 ? 29.983 -2.241 -13.575 1.00 42.97 85 ASN A C 1
ATOM 645 O O . ASN A 1 85 ? 30.519 -2.884 -12.679 1.00 42.97 85 ASN A O 1
ATOM 649 N N . VAL A 1 86 ? 29.676 -2.783 -14.757 1.00 50.22 86 VAL A N 1
ATOM 650 C CA . VAL A 1 86 ? 29.920 -4.183 -15.128 1.00 50.22 86 VAL A CA 1
ATOM 651 C C . VAL A 1 86 ? 31.428 -4.457 -15.142 1.00 50.22 86 VAL A C 1
ATOM 653 O O . VAL A 1 86 ? 31.858 -5.601 -15.160 1.00 50.22 86 VAL A O 1
ATOM 656 N N . ALA A 1 87 ? 32.237 -3.397 -15.083 1.00 49.81 87 ALA A N 1
ATOM 657 C CA . ALA A 1 87 ? 33.683 -3.443 -15.009 1.00 49.81 87 ALA A CA 1
ATOM 658 C C . ALA A 1 87 ? 34.244 -3.966 -13.672 1.00 49.81 87 ALA A C 1
ATOM 660 O O . ALA A 1 87 ? 35.398 -4.379 -13.670 1.00 49.81 87 ALA A O 1
ATOM 661 N N . ASP A 1 88 ? 33.476 -3.982 -12.571 1.00 47.69 88 ASP A N 1
ATOM 662 C CA . ASP A 1 88 ? 33.975 -4.484 -11.270 1.00 47.69 88 ASP A CA 1
ATOM 663 C C . ASP A 1 88 ? 33.482 -5.906 -10.932 1.00 47.69 88 ASP A C 1
ATOM 665 O O . ASP A 1 88 ? 33.939 -6.552 -9.990 1.00 47.69 88 ASP A O 1
ATOM 669 N N . ALA A 1 89 ? 32.562 -6.444 -11.736 1.00 54.47 89 ALA A N 1
ATOM 670 C CA . ALA A 1 89 ? 32.138 -7.829 -11.632 1.00 54.47 89 ALA A CA 1
ATOM 671 C C . ALA A 1 89 ? 33.033 -8.677 -12.540 1.00 54.47 89 ALA A C 1
ATOM 673 O O . ALA A 1 89 ? 32.812 -8.765 -13.748 1.00 54.47 89 ALA A O 1
ATOM 674 N N . GLY A 1 90 ? 34.037 -9.336 -11.957 1.00 61.03 90 GLY A N 1
ATOM 675 C CA . GLY A 1 90 ? 34.694 -10.469 -12.611 1.00 61.03 90 GLY A CA 1
ATOM 676 C C . GLY A 1 90 ? 33.676 -11.516 -13.117 1.00 61.03 90 GLY A C 1
ATOM 677 O O . GLY A 1 90 ? 32.470 -11.386 -12.886 1.00 61.03 90 GLY A O 1
ATOM 678 N N . PRO A 1 91 ? 34.122 -12.578 -13.814 1.00 76.00 91 PRO A N 1
ATOM 679 C CA . PRO A 1 91 ? 33.225 -13.567 -14.413 1.00 76.00 91 PRO A CA 1
ATOM 680 C C . PRO A 1 91 ? 32.133 -14.026 -13.438 1.00 76.00 91 PRO A C 1
ATOM 682 O O . PRO A 1 91 ? 32.437 -14.483 -12.333 1.00 76.00 91 PRO A O 1
ATOM 685 N N . ARG A 1 92 ? 30.860 -13.889 -13.838 1.00 82.19 92 ARG A N 1
ATOM 686 C CA . ARG A 1 92 ? 29.723 -14.262 -12.989 1.00 82.19 92 ARG A CA 1
ATOM 687 C C . ARG A 1 92 ? 29.810 -15.745 -12.644 1.00 82.19 92 ARG A C 1
ATOM 689 O O . ARG A 1 92 ? 29.734 -16.600 -13.524 1.00 82.19 92 ARG A O 1
ATOM 696 N N . ARG A 1 93 ? 29.962 -16.038 -11.353 1.00 86.81 93 ARG A N 1
ATOM 697 C CA . ARG A 1 93 ? 29.941 -17.409 -10.823 1.00 86.81 93 ARG A CA 1
ATOM 698 C C . ARG A 1 93 ? 28.542 -17.981 -10.934 1.00 86.81 93 ARG A C 1
ATOM 700 O O . ARG A 1 93 ? 27.632 -17.228 -10.621 1.00 86.81 93 ARG A O 1
ATOM 707 N N . PRO A 1 94 ? 28.353 -19.248 -11.326 1.00 88.56 94 PRO A N 1
ATOM 708 C CA . PRO A 1 94 ? 27.031 -19.820 -11.566 1.00 88.56 94 PRO A CA 1
ATOM 709 C C . PRO A 1 94 ? 26.144 -19.792 -10.314 1.00 88.56 94 PRO A C 1
ATOM 711 O O . PRO A 1 94 ? 26.627 -19.908 -9.187 1.00 88.56 94 PRO A O 1
ATOM 714 N N . LEU A 1 95 ? 24.826 -19.698 -10.516 1.00 88.38 95 LEU A N 1
ATOM 715 C CA . LEU A 1 95 ? 23.864 -19.971 -9.448 1.00 88.38 95 LEU A CA 1
ATOM 716 C C . LEU A 1 95 ? 24.101 -21.383 -8.898 1.00 88.38 95 LEU A C 1
ATOM 718 O O . LEU A 1 95 ? 24.355 -22.326 -9.648 1.00 88.38 95 LEU A O 1
ATOM 722 N N . GLY A 1 96 ? 24.025 -21.520 -7.581 1.00 87.38 96 GLY A N 1
ATOM 723 C CA . GLY A 1 96 ? 24.388 -22.733 -6.863 1.00 87.38 96 GLY A CA 1
ATOM 724 C C . GLY A 1 96 ? 25.827 -22.778 -6.350 1.00 87.38 96 GLY A C 1
ATOM 725 O O . GLY A 1 96 ? 26.141 -23.707 -5.609 1.00 87.38 96 GLY A O 1
ATOM 726 N N . GLU A 1 97 ? 26.667 -21.791 -6.686 1.00 91.81 97 GLU A N 1
ATOM 727 C CA . GLU A 1 97 ? 27.993 -21.619 -6.079 1.00 91.81 97 GLU A CA 1
ATOM 728 C C . GLU A 1 97 ? 27.887 -21.595 -4.550 1.00 91.81 97 GLU A C 1
ATOM 730 O O . GLU A 1 97 ? 26.935 -21.037 -4.000 1.00 91.81 97 GLU A O 1
ATOM 735 N N . LEU A 1 98 ? 28.872 -22.189 -3.872 1.00 93.81 98 LEU A N 1
ATOM 736 C CA . LEU A 1 98 ? 28.896 -22.319 -2.420 1.00 93.81 98 LEU A CA 1
ATOM 737 C C . LEU A 1 98 ? 29.964 -21.426 -1.779 1.00 93.81 98 LEU A C 1
ATOM 739 O O . LEU A 1 98 ? 31.094 -21.349 -2.259 1.00 93.81 98 LEU A O 1
ATOM 743 N N . ALA A 1 99 ? 29.632 -20.804 -0.648 1.00 93.50 99 ALA A N 1
ATOM 744 C CA . ALA A 1 99 ? 30.561 -20.004 0.143 1.00 93.50 99 ALA A CA 1
ATOM 745 C C . ALA A 1 99 ? 30.366 -20.255 1.646 1.00 93.50 99 ALA A C 1
ATOM 747 O O . ALA A 1 99 ? 29.277 -20.092 2.190 1.00 93.50 99 ALA A O 1
ATOM 748 N N . ALA A 1 100 ? 31.433 -20.655 2.339 1.00 94.00 100 ALA A N 1
ATOM 749 C CA . ALA A 1 100 ? 31.383 -20.908 3.778 1.00 94.00 100 ALA A CA 1
ATOM 750 C C . ALA A 1 100 ? 31.403 -19.599 4.585 1.00 94.00 100 ALA A C 1
ATOM 752 O O . ALA A 1 100 ? 32.126 -18.663 4.231 1.00 94.00 100 ALA A O 1
ATOM 753 N N . THR A 1 101 ? 30.678 -19.556 5.707 1.00 93.50 101 THR A N 1
ATOM 754 C CA . THR A 1 101 ? 30.768 -18.470 6.699 1.00 93.50 101 THR A CA 1
ATOM 755 C C . THR A 1 101 ? 32.227 -18.143 7.044 1.00 93.50 101 THR A C 1
ATOM 757 O O . THR A 1 101 ? 33.064 -19.033 7.202 1.00 93.50 101 THR A O 1
ATOM 760 N N . GLY A 1 102 ? 32.539 -16.853 7.171 1.00 92.19 102 GLY A N 1
ATOM 761 C CA . GLY A 1 102 ? 33.877 -16.363 7.504 1.00 92.19 102 GLY A CA 1
ATOM 762 C C . GLY A 1 102 ? 34.846 -16.282 6.318 1.00 92.19 102 GLY A C 1
ATOM 763 O O . GLY A 1 102 ? 35.925 -15.711 6.463 1.00 92.19 102 GLY A O 1
ATOM 764 N N . ARG A 1 103 ? 34.494 -16.816 5.140 1.00 93.81 103 ARG A N 1
ATOM 765 C CA . ARG A 1 103 ? 35.273 -16.626 3.904 1.00 93.81 103 ARG A CA 1
ATOM 766 C C . ARG A 1 103 ? 34.875 -15.335 3.204 1.00 93.81 103 ARG A C 1
ATOM 768 O O . ARG A 1 103 ? 33.768 -14.846 3.387 1.00 93.81 103 ARG A O 1
ATOM 775 N N . THR A 1 104 ? 35.769 -14.805 2.379 1.00 94.56 104 THR A N 1
ATOM 776 C CA . THR A 1 104 ? 35.447 -13.699 1.476 1.00 94.56 104 THR A CA 1
ATOM 777 C C . THR A 1 104 ? 34.368 -14.135 0.489 1.00 94.56 104 THR A C 1
ATOM 779 O O . THR A 1 104 ? 34.494 -15.177 -0.157 1.00 94.56 104 THR A O 1
ATOM 782 N N . CYS A 1 105 ? 33.316 -13.335 0.381 1.00 92.50 105 CYS A N 1
ATOM 783 C CA . CYS A 1 105 ? 32.219 -13.505 -0.544 1.00 92.50 105 CYS A CA 1
ATOM 784 C C . CYS A 1 105 ? 32.770 -13.447 -1.971 1.00 92.50 105 CYS A C 1
ATOM 786 O O . CYS A 1 105 ? 33.372 -12.440 -2.363 1.00 92.50 105 CYS A O 1
ATOM 788 N N . PRO A 1 106 ? 32.607 -14.521 -2.753 1.00 91.06 106 PRO A N 1
ATOM 789 C CA . PRO A 1 106 ? 33.252 -14.624 -4.049 1.00 91.06 106 PRO A CA 1
ATOM 790 C C . PRO A 1 106 ? 32.463 -13.921 -5.162 1.00 91.06 106 PRO A C 1
ATOM 792 O O . PRO A 1 106 ? 32.984 -13.806 -6.271 1.00 91.06 106 PRO A O 1
ATOM 795 N N . GLN A 1 107 ? 31.214 -13.514 -4.896 1.00 91.25 107 GLN A N 1
ATOM 796 C CA . GLN A 1 107 ? 30.320 -12.881 -5.864 1.00 91.25 107 GLN A CA 1
ATOM 797 C C . GLN A 1 107 ? 29.182 -12.126 -5.168 1.00 91.25 107 GLN A C 1
ATOM 799 O O . GLN A 1 107 ? 28.521 -12.675 -4.286 1.00 91.25 107 GLN A O 1
ATOM 804 N N . THR A 1 108 ? 28.904 -10.902 -5.620 1.00 92.00 108 THR A N 1
ATOM 805 C CA . THR A 1 108 ? 27.749 -10.128 -5.147 1.00 92.00 108 THR A CA 1
ATOM 806 C C . THR A 1 108 ? 26.451 -10.818 -5.551 1.00 92.00 108 THR A C 1
ATOM 808 O O . THR A 1 108 ? 26.268 -11.143 -6.726 1.00 92.00 108 THR A O 1
ATOM 811 N N . GLY A 1 109 ? 25.542 -11.015 -4.599 1.00 92.06 109 GLY A N 1
ATOM 812 C CA . GLY A 1 109 ? 24.220 -11.559 -4.889 1.00 92.06 109 GLY A CA 1
ATOM 813 C C . GLY A 1 109 ? 23.438 -11.969 -3.649 1.00 92.06 109 GLY A C 1
ATOM 814 O O . GLY A 1 109 ? 23.824 -11.683 -2.514 1.00 92.06 109 GLY A O 1
ATOM 815 N N . TRP A 1 110 ? 22.328 -12.657 -3.893 1.00 92.75 110 TRP A N 1
ATOM 816 C CA . TRP A 1 110 ? 21.496 -13.276 -2.870 1.00 92.75 110 TRP A CA 1
ATOM 817 C C . TRP A 1 110 ? 22.018 -14.669 -2.559 1.00 92.75 110 TRP A C 1
ATOM 819 O O . TRP A 1 110 ? 22.066 -15.538 -3.431 1.00 92.75 110 TRP A O 1
ATOM 829 N N . TRP A 1 111 ? 22.391 -14.875 -1.306 1.00 91.81 111 TRP A N 1
ATOM 830 C CA . TRP A 1 111 ? 22.945 -16.114 -0.791 1.00 91.81 111 TRP A CA 1
ATOM 831 C C . TRP A 1 111 ? 21.963 -16.728 0.203 1.00 91.81 111 TRP A C 1
ATOM 833 O O . TRP A 1 111 ? 21.550 -16.053 1.140 1.00 91.81 111 TRP A O 1
ATOM 843 N N . ALA A 1 112 ? 21.598 -17.995 0.019 1.00 90.25 112 ALA A N 1
ATOM 844 C CA . ALA A 1 112 ? 20.689 -18.732 0.894 1.00 90.25 112 ALA A CA 1
ATOM 845 C C . ALA A 1 112 ? 21.427 -19.802 1.705 1.00 90.25 112 ALA A C 1
ATOM 847 O O . ALA A 1 112 ? 22.389 -20.390 1.216 1.00 90.25 112 ALA A O 1
ATOM 848 N N . SER A 1 113 ? 20.974 -20.071 2.926 1.00 85.69 113 SER A N 1
ATOM 849 C CA . SER A 1 113 ? 21.477 -21.170 3.757 1.00 85.69 113 SER A CA 1
ATOM 850 C C . SER A 1 113 ? 20.370 -22.187 4.002 1.00 85.69 113 SER A C 1
ATOM 852 O O . SER A 1 113 ? 19.318 -21.832 4.532 1.00 85.69 113 SER A O 1
ATOM 854 N N . ASP A 1 114 ? 20.641 -23.461 3.719 1.00 71.56 114 ASP A N 1
ATOM 855 C CA . ASP A 1 114 ? 19.689 -24.555 3.963 1.00 71.56 114 ASP A CA 1
ATOM 856 C C . ASP A 1 114 ? 19.406 -24.763 5.466 1.00 71.56 114 ASP A C 1
ATOM 858 O O . A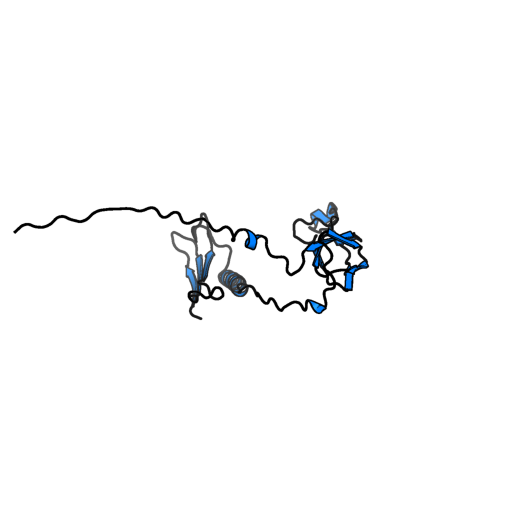SP A 1 114 ? 18.330 -25.226 5.839 1.00 71.56 114 ASP A O 1
ATOM 862 N N . ASP A 1 115 ? 20.334 -24.349 6.338 1.00 63.97 115 ASP A N 1
ATOM 863 C CA . ASP A 1 115 ? 20.200 -24.460 7.799 1.00 63.97 115 ASP A CA 1
ATOM 864 C C . ASP A 1 115 ? 19.277 -23.401 8.431 1.00 63.97 115 ASP A C 1
ATOM 866 O O . ASP A 1 115 ? 18.925 -23.509 9.608 1.00 63.97 115 ASP A O 1
ATOM 870 N N . ALA A 1 116 ? 18.863 -22.378 7.672 1.00 56.75 116 ALA A N 1
ATOM 871 C CA . ALA A 1 116 ? 18.019 -21.284 8.154 1.00 56.75 116 ALA A CA 1
ATOM 872 C C . ALA A 1 116 ? 16.704 -21.154 7.358 1.00 56.75 116 ALA A C 1
ATOM 874 O O . ALA A 1 116 ? 16.425 -20.085 6.815 1.00 56.75 116 ALA A O 1
ATOM 875 N N . PRO A 1 117 ? 15.863 -22.203 7.273 1.00 53.53 117 PRO A N 1
ATOM 876 C CA . PRO A 1 117 ? 14.568 -22.090 6.625 1.00 53.53 117 PRO A CA 1
ATOM 877 C C . PRO A 1 117 ? 13.626 -21.348 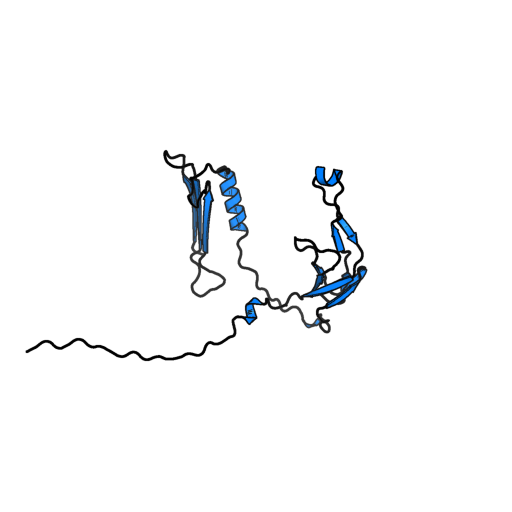7.571 1.00 53.53 117 PRO A C 1
ATOM 879 O O . PRO A 1 117 ? 13.015 -21.938 8.465 1.00 53.53 117 PRO A O 1
ATOM 882 N N . ASP A 1 118 ? 13.506 -20.040 7.414 1.00 52.75 118 ASP A N 1
ATOM 883 C CA . ASP A 1 118 ? 12.431 -19.313 8.059 1.00 52.75 118 ASP A CA 1
ATOM 884 C C . ASP A 1 118 ? 11.217 -19.229 7.122 1.00 52.75 118 ASP A C 1
ATOM 886 O O . ASP A 1 118 ? 11.311 -19.242 5.896 1.00 52.75 118 ASP A O 1
ATOM 890 N N . LYS A 1 119 ? 10.026 -19.164 7.715 1.00 50.81 119 LYS A N 1
ATOM 891 C CA . LYS A 1 119 ? 8.778 -18.972 6.964 1.00 50.81 119 LYS A CA 1
ATOM 892 C C . LYS A 1 119 ? 8.565 -17.507 6.539 1.00 50.81 119 LYS A C 1
ATOM 894 O O . LYS A 1 119 ? 7.537 -17.216 5.941 1.00 50.81 119 LYS A O 1
ATOM 899 N N . ASN A 1 120 ? 9.521 -16.616 6.839 1.00 47.06 120 ASN A N 1
ATOM 900 C CA . ASN A 1 120 ? 9.403 -15.159 6.719 1.00 47.06 120 ASN A CA 1
ATOM 901 C C . ASN A 1 120 ? 10.521 -14.484 5.882 1.00 47.06 120 ASN A C 1
ATOM 903 O O . ASN A 1 120 ? 10.535 -13.258 5.803 1.00 47.06 120 ASN A O 1
ATOM 907 N N . GLY A 1 121 ? 11.411 -15.232 5.214 1.00 50.19 121 GLY A N 1
ATOM 908 C CA . GLY A 1 121 ? 12.362 -14.693 4.224 1.00 50.19 121 GLY A CA 1
ATOM 909 C C . GLY A 1 121 ? 13.786 -14.363 4.712 1.00 50.19 121 GLY A C 1
ATOM 910 O O . GLY A 1 121 ? 14.595 -13.885 3.926 1.00 50.19 121 GLY A O 1
ATOM 911 N N . GLY A 1 122 ? 14.127 -14.636 5.965 1.00 55.38 122 GLY A N 1
ATOM 912 C CA . GLY A 1 122 ? 15.460 -14.566 6.574 1.00 55.38 122 GLY A CA 1
ATOM 913 C C . GLY A 1 122 ? 16.436 -15.711 6.249 1.00 55.38 122 GLY A C 1
ATOM 914 O O . GLY A 1 122 ? 17.578 -15.661 6.702 1.00 55.38 122 GLY A O 1
ATOM 915 N N . GLY A 1 123 ? 16.051 -16.717 5.459 1.00 71.19 123 GLY A N 1
ATOM 916 C CA . GLY A 1 123 ? 16.985 -17.747 4.973 1.00 71.19 123 GLY A CA 1
ATOM 917 C C . GLY A 1 123 ? 17.939 -17.287 3.864 1.00 71.19 123 GLY A C 1
ATOM 918 O O . GLY A 1 123 ? 18.900 -17.991 3.553 1.00 71.19 123 GLY A O 1
ATOM 919 N N . SER A 1 124 ? 17.684 -16.120 3.260 1.00 84.31 124 SER A N 1
ATOM 920 C CA . SER A 1 124 ? 18.508 -15.529 2.200 1.00 84.31 124 SER A CA 1
ATOM 921 C C . SER A 1 124 ? 19.004 -14.141 2.591 1.00 84.31 124 SER A C 1
ATOM 923 O O . SER A 1 124 ? 18.233 -13.313 3.068 1.00 84.31 124 SER A O 1
ATOM 925 N N . GLN A 1 125 ? 20.282 -13.860 2.349 1.00 88.38 125 GLN A N 1
ATOM 926 C CA . GLN A 1 125 ? 20.890 -12.561 2.604 1.00 88.38 125 GLN A CA 1
ATOM 927 C C . GLN A 1 125 ? 21.622 -12.053 1.362 1.00 88.38 125 GLN A C 1
ATOM 929 O O . GLN A 1 125 ? 22.296 -12.811 0.665 1.00 88.38 125 GLN A O 1
ATOM 934 N N . HIS A 1 126 ? 21.521 -10.751 1.106 1.00 91.81 126 HIS A N 1
ATOM 935 C CA . HIS A 1 126 ? 22.374 -10.083 0.130 1.00 91.81 126 HIS A CA 1
ATOM 936 C C . HIS A 1 126 ? 23.779 -9.878 0.706 1.00 91.81 126 HIS A C 1
ATOM 938 O O . HIS A 1 126 ? 23.931 -9.401 1.835 1.00 91.81 126 HIS A O 1
ATOM 944 N N . VAL A 1 127 ? 24.804 -10.266 -0.050 1.00 92.19 127 VAL A N 1
ATOM 945 C CA . VAL A 1 127 ? 26.214 -10.126 0.342 1.00 92.19 127 VAL A CA 1
ATOM 946 C C . VAL A 1 127 ? 27.001 -9.615 -0.858 1.00 92.19 127 VAL A C 1
ATOM 948 O O . VAL A 1 127 ? 26.849 -10.148 -1.958 1.00 92.19 127 VAL A O 1
ATOM 951 N N . LYS A 1 128 ? 27.851 -8.600 -0.668 1.00 92.69 128 LYS A N 1
ATOM 952 C CA . LYS A 1 128 ? 28.701 -8.059 -1.739 1.00 92.69 128 LYS A CA 1
ATOM 953 C C . LYS A 1 128 ? 29.987 -8.866 -1.875 1.00 92.69 128 LYS A C 1
ATOM 955 O O . LYS A 1 128 ? 30.522 -9.359 -0.886 1.00 92.69 128 LYS A O 1
ATOM 960 N N . ALA A 1 129 ? 30.495 -8.995 -3.098 1.00 91.75 129 ALA A N 1
ATOM 961 C CA . ALA A 1 129 ? 31.808 -9.579 -3.347 1.00 91.75 129 ALA A CA 1
ATOM 962 C C . ALA A 1 129 ? 32.879 -8.836 -2.536 1.00 91.75 129 ALA A C 1
ATOM 964 O O . ALA A 1 129 ? 32.861 -7.610 -2.453 1.00 91.75 129 ALA A O 1
ATOM 965 N N . GLY A 1 130 ? 33.805 -9.580 -1.936 1.00 91.19 130 GLY A N 1
ATOM 966 C CA . GLY A 1 130 ? 34.834 -9.017 -1.059 1.00 91.19 130 GLY A CA 1
ATOM 967 C C . GLY A 1 130 ? 34.440 -8.925 0.422 1.00 91.19 130 GLY A C 1
ATOM 968 O O . GLY A 1 130 ? 35.331 -8.976 1.271 1.00 91.19 130 GLY A O 1
ATOM 969 N N . ASP A 1 131 ? 33.146 -8.881 0.755 1.00 93.94 131 ASP A N 1
ATOM 970 C CA . ASP A 1 131 ? 32.690 -8.902 2.153 1.00 93.94 131 ASP A CA 1
ATOM 971 C C . ASP A 1 131 ? 32.918 -10.276 2.792 1.00 93.94 131 ASP A C 1
ATOM 973 O O . ASP A 1 131 ? 33.046 -11.287 2.109 1.00 93.94 131 ASP A O 1
ATOM 977 N N . ILE A 1 132 ? 32.944 -10.357 4.122 1.00 95.50 132 ILE A N 1
ATOM 978 C CA . ILE A 1 132 ? 33.012 -11.649 4.814 1.00 95.50 132 ILE A CA 1
ATOM 979 C C . ILE A 1 132 ? 31.624 -12.290 4.857 1.00 95.50 132 ILE A C 1
ATOM 981 O O . ILE A 1 132 ? 30.661 -11.678 5.317 1.00 95.50 132 ILE A O 1
ATOM 985 N N . MET A 1 133 ? 31.536 -13.551 4.433 1.00 93.44 133 MET A N 1
ATOM 986 C CA . MET A 1 133 ? 30.305 -14.331 4.480 1.00 93.44 133 MET A CA 1
ATOM 987 C C . MET A 1 133 ? 29.778 -14.418 5.920 1.00 93.44 133 MET A C 1
ATOM 989 O O . MET A 1 133 ? 30.503 -14.883 6.809 1.00 93.44 133 MET A O 1
ATOM 993 N N . PRO A 1 134 ? 28.527 -14.002 6.172 1.00 91.06 134 PRO A N 1
ATOM 994 C CA . PRO A 1 134 ? 27.979 -13.884 7.517 1.00 91.06 134 PRO A CA 1
ATOM 995 C C . PRO A 1 134 ? 27.696 -15.250 8.160 1.00 91.06 134 PRO A C 1
ATOM 997 O O . PRO A 1 134 ? 27.644 -16.297 7.504 1.00 91.06 134 PRO A O 1
ATOM 1000 N N . HIS A 1 135 ? 27.481 -15.234 9.476 1.00 89.75 135 HIS A N 1
ATOM 1001 C CA . HIS A 1 135 ? 26.831 -16.345 10.172 1.00 89.75 135 HIS A CA 1
ATOM 1002 C C . HIS A 1 135 ? 25.338 -16.347 9.844 1.00 89.75 135 HIS A C 1
ATOM 1004 O O . HIS A 1 135 ? 24.711 -15.288 9.875 1.00 89.75 135 HIS A O 1
ATOM 1010 N N . ALA A 1 136 ? 24.764 -17.522 9.591 1.00 85.31 136 ALA A N 1
ATOM 1011 C CA . ALA A 1 136 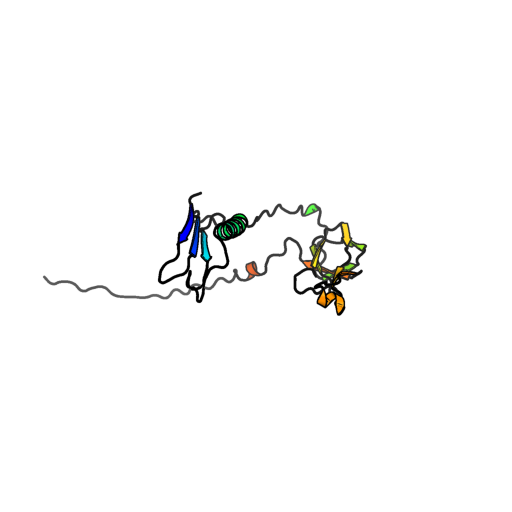? 23.319 -17.647 9.464 1.00 85.31 136 ALA A CA 1
ATOM 1012 C C . ALA A 1 136 ? 22.657 -17.452 10.830 1.00 85.31 136 ALA A C 1
ATOM 1014 O O . ALA A 1 136 ? 23.148 -17.953 11.848 1.00 85.31 136 ALA A O 1
ATOM 1015 N N . ILE A 1 137 ? 21.548 -16.712 10.846 1.00 82.00 137 ILE A N 1
ATOM 1016 C CA . ILE A 1 137 ? 20.693 -16.610 12.024 1.00 82.00 137 ILE A CA 1
ATOM 1017 C C . IL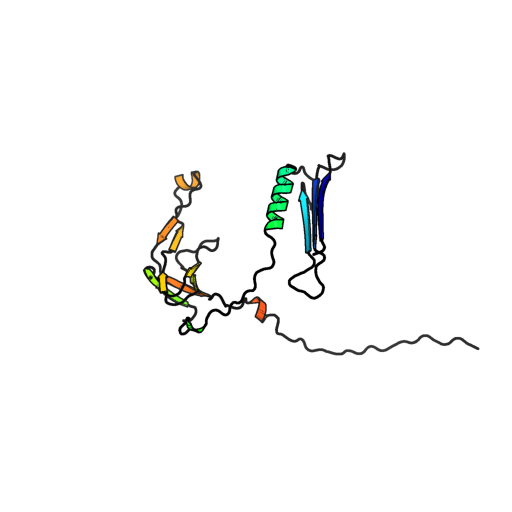E A 1 137 ? 19.648 -17.704 11.922 1.00 82.00 137 ILE A C 1
ATOM 1019 O O . ILE A 1 137 ? 18.782 -17.700 11.054 1.00 82.00 137 ILE A O 1
ATOM 1023 N N . THR A 1 138 ? 19.735 -18.639 12.843 1.00 73.19 138 THR A N 1
ATOM 1024 C CA . THR A 1 138 ? 18.857 -19.791 12.925 1.00 73.19 138 THR A CA 1
ATOM 1025 C C . THR A 1 138 ? 17.963 -19.641 14.150 1.00 73.19 138 THR A C 1
ATOM 1027 O O . THR A 1 138 ? 18.403 -19.187 15.210 1.00 73.19 138 THR A O 1
ATOM 1030 N N . LEU A 1 139 ? 16.681 -19.985 14.017 1.00 73.75 139 LEU A N 1
ATOM 1031 C CA . LEU A 1 139 ? 15.724 -19.925 15.123 1.00 73.75 139 LEU A CA 1
ATOM 1032 C C . LEU A 1 139 ? 15.725 -21.259 15.871 1.00 73.75 139 LEU A C 1
ATOM 1034 O O . LEU A 1 139 ? 15.555 -22.328 15.285 1.00 73.75 139 LEU A O 1
ATOM 1038 N N . GLY A 1 140 ? 15.997 -21.206 17.171 1.00 67.19 140 GLY A N 1
ATOM 1039 C CA . GLY A 1 140 ? 16.041 -22.374 18.041 1.00 67.19 140 GLY A CA 1
ATOM 1040 C C . GLY A 1 140 ? 14.640 -22.824 18.429 1.00 67.19 140 GLY A C 1
ATOM 1041 O O . GLY A 1 140 ? 13.690 -22.041 18.427 1.00 67.19 140 GLY A O 1
ATOM 1042 N N . LYS A 1 141 ? 14.500 -24.094 18.823 1.00 70.81 141 LYS A N 1
ATOM 1043 C CA . LYS A 1 141 ? 13.246 -24.581 19.405 1.00 70.81 141 LYS A CA 1
ATOM 1044 C C . LYS A 1 141 ? 13.018 -23.860 20.745 1.00 70.81 141 LYS A C 1
ATOM 1046 O O . LYS A 1 141 ? 13.840 -24.030 21.647 1.00 70.81 141 LYS A O 1
ATOM 1051 N N . PRO A 1 142 ? 11.935 -23.079 20.911 1.00 74.06 142 PRO A N 1
ATOM 1052 C CA . PRO A 1 142 ? 11.712 -22.339 22.146 1.00 74.06 142 PRO A CA 1
ATOM 1053 C C . PRO A 1 142 ? 11.431 -23.305 23.301 1.00 74.06 142 PRO A C 1
ATOM 1055 O O . PRO A 1 142 ? 10.663 -24.267 23.154 1.00 74.06 142 PRO A O 1
ATOM 1058 N N . SER A 1 143 ? 12.044 -23.046 24.458 1.00 76.50 143 SER A N 1
ATOM 1059 C CA . SER A 1 143 ? 11.744 -23.768 25.701 1.00 76.50 143 SER A CA 1
ATOM 1060 C C . SER A 1 143 ? 10.322 -23.462 26.196 1.00 76.50 143 SER A C 1
ATOM 1062 O O . SER A 1 143 ? 9.705 -22.484 25.777 1.00 76.50 143 SER A O 1
ATOM 1064 N N . LEU A 1 144 ? 9.780 -24.284 27.104 1.00 79.12 144 LEU A N 1
ATOM 1065 C CA . LEU A 1 144 ? 8.419 -24.094 27.639 1.00 79.12 144 LEU A CA 1
ATOM 1066 C C . LEU A 1 144 ? 8.229 -22.716 28.296 1.00 79.12 144 LEU A C 1
ATOM 1068 O O . LEU A 1 144 ? 7.197 -22.080 28.102 1.00 79.12 144 LEU A O 1
ATOM 1072 N N . TRP A 1 145 ? 9.250 -22.222 28.998 1.00 76.62 145 TRP A N 1
ATOM 1073 C CA . TRP A 1 145 ? 9.239 -20.886 29.596 1.00 76.62 145 TRP A CA 1
ATOM 1074 C C . TRP A 1 145 ? 9.332 -19.759 28.561 1.00 76.62 145 TRP A C 1
ATOM 1076 O O . TRP A 1 145 ? 8.671 -18.738 28.715 1.00 76.62 145 TRP A O 1
ATOM 1086 N N . GLN A 1 146 ? 10.101 -19.945 27.488 1.00 78.44 146 GLN A N 1
ATOM 1087 C CA . GLN A 1 146 ? 10.207 -18.964 26.400 1.00 78.44 146 GLN A CA 1
ATOM 1088 C C . GLN A 1 146 ? 8.929 -18.898 25.561 1.00 78.44 146 GLN A C 1
ATOM 1090 O O . GLN A 1 146 ? 8.514 -17.812 25.175 1.00 78.44 146 GLN A O 1
ATOM 1095 N N . LYS A 1 147 ? 8.231 -20.026 25.376 1.00 76.25 147 LYS A N 1
ATOM 1096 C CA . LYS A 1 147 ? 6.890 -20.044 24.772 1.00 76.25 147 LYS A CA 1
ATOM 1097 C C . LYS A 1 147 ? 5.884 -19.237 25.587 1.00 76.25 147 LYS A C 1
ATOM 1099 O O . LYS A 1 147 ? 5.102 -18.498 25.005 1.00 76.25 147 LYS A O 1
ATOM 1104 N N . LEU A 1 148 ? 5.928 -19.354 26.917 1.00 80.19 148 LEU A N 1
ATOM 1105 C CA . LEU A 1 148 ? 5.053 -18.596 27.814 1.00 80.19 148 LEU A CA 1
ATOM 1106 C C . LEU A 1 148 ? 5.338 -17.084 27.767 1.00 80.19 148 LEU A C 1
ATOM 1108 O O . LEU A 1 148 ? 4.419 -16.289 27.924 1.00 80.19 148 LEU A O 1
ATOM 1112 N N . LYS A 1 149 ? 6.594 -16.691 27.524 1.00 80.00 149 LYS A N 1
ATOM 1113 C CA . LYS A 1 149 ? 7.018 -15.287 27.385 1.00 80.00 149 LYS A CA 1
ATOM 1114 C C . LYS A 1 149 ? 6.969 -14.747 25.948 1.00 80.00 149 LYS A C 1
ATOM 1116 O O . LYS A 1 149 ? 7.274 -13.579 25.743 1.00 80.00 149 LYS A O 1
ATOM 1121 N N . GLY A 1 150 ? 6.611 -15.569 24.960 1.00 73.94 150 GLY A N 1
ATOM 1122 C CA . GLY A 1 150 ? 6.628 -15.180 23.544 1.00 73.94 150 GLY A CA 1
ATOM 1123 C C . GLY A 1 150 ? 8.030 -14.952 22.957 1.00 73.94 150 GLY A C 1
ATOM 1124 O O . GLY A 1 150 ? 8.157 -14.327 21.909 1.00 73.94 150 GLY A O 1
ATOM 1125 N N . GLU A 1 151 ? 9.087 -15.450 23.601 1.00 75.00 151 GLU A N 1
ATOM 1126 C CA . GLU A 1 151 ? 10.470 -15.301 23.140 1.00 75.00 151 GLU A CA 1
ATOM 1127 C C . GLU A 1 151 ? 10.851 -16.435 22.173 1.00 75.00 151 GLU A C 1
ATOM 1129 O O . GLU A 1 151 ? 10.676 -17.619 22.476 1.00 75.00 151 GLU A O 1
ATOM 1134 N N . ILE A 1 152 ? 11.425 -16.088 21.016 1.00 70.88 152 ILE A N 1
ATOM 1135 C CA . ILE A 1 152 ? 11.994 -17.058 20.071 1.00 70.88 152 ILE A CA 1
ATOM 1136 C C . ILE A 1 152 ? 13.524 -16.970 20.158 1.00 70.88 152 ILE A C 1
ATOM 1138 O O . ILE A 1 152 ? 14.086 -15.925 19.829 1.00 70.88 152 ILE A O 1
ATOM 1142 N N . PRO A 1 153 ? 14.227 -18.037 20.585 1.00 78.50 153 PRO A N 1
ATOM 1143 C CA . PRO A 1 153 ? 15.684 -18.031 20.627 1.00 78.50 153 PRO A CA 1
ATOM 1144 C C . PRO A 1 153 ? 16.267 -17.902 19.218 1.00 78.50 153 PRO A C 1
ATOM 1146 O O . PRO A 1 153 ? 15.915 -18.682 18.337 1.00 78.50 153 PRO A O 1
ATOM 1149 N N . SER A 1 154 ? 17.203 -16.981 19.015 1.00 78.19 154 SER A N 1
ATOM 1150 C CA . SER A 1 154 ? 17.998 -16.886 17.787 1.00 78.19 154 SER A CA 1
ATOM 1151 C C . SER A 1 154 ? 19.456 -17.224 18.081 1.00 78.19 154 SER A C 1
ATOM 1153 O O . SER A 1 154 ? 20.022 -16.699 19.041 1.00 78.19 154 SER A O 1
ATOM 1155 N N . TYR A 1 155 ? 20.078 -18.056 17.252 1.00 77.75 155 TYR A N 1
ATOM 1156 C CA . TYR A 1 155 ? 21.488 -18.422 17.360 1.00 77.75 155 TYR A CA 1
ATOM 1157 C C . TYR A 1 155 ? 22.231 -18.098 16.060 1.00 77.75 155 TYR A C 1
ATOM 1159 O O . TYR A 1 155 ? 21.643 -18.119 14.982 1.00 77.75 155 TYR A O 1
ATOM 1167 N N . ARG A 1 156 ? 23.517 -17.740 16.171 1.00 83.94 156 ARG A N 1
ATOM 1168 C CA . ARG A 1 156 ? 24.405 -17.514 15.022 1.00 83.94 156 ARG A CA 1
ATOM 1169 C C . ARG A 1 156 ? 25.186 -18.790 14.745 1.00 83.94 156 ARG A C 1
ATOM 1171 O O . ARG A 1 156 ? 25.942 -19.232 15.607 1.00 83.94 156 ARG A O 1
ATOM 1178 N N . THR A 1 157 ? 25.039 -19.335 13.545 1.00 81.88 157 THR A N 1
ATOM 1179 C CA . THR A 1 157 ? 25.634 -20.618 13.149 1.00 81.88 157 THR A CA 1
ATOM 1180 C C . THR A 1 157 ? 26.531 -20.428 11.935 1.00 81.88 157 THR A C 1
ATOM 1182 O O . THR A 1 157 ? 26.227 -19.642 11.037 1.00 81.88 157 THR A O 1
ATOM 1185 N N . ALA A 1 158 ? 27.684 -21.097 11.924 1.00 88.25 158 ALA A N 1
ATOM 1186 C CA . ALA A 1 158 ? 28.506 -21.184 10.723 1.00 88.25 158 ALA A CA 1
ATOM 1187 C C . ALA A 1 158 ? 27.855 -22.173 9.750 1.00 88.25 158 ALA A C 1
ATOM 1189 O O . ALA A 1 158 ? 27.544 -23.292 10.146 1.00 88.25 158 ALA A O 1
ATOM 1190 N N . THR A 1 159 ? 27.658 -21.752 8.506 1.00 88.94 159 THR A N 1
ATOM 1191 C CA . THR A 1 159 ? 26.965 -22.527 7.472 1.00 88.94 159 THR A CA 1
ATOM 1192 C C . THR A 1 159 ? 27.713 -22.439 6.141 1.00 88.94 159 THR A C 1
ATOM 1194 O O . THR A 1 159 ? 28.688 -21.690 5.990 1.00 88.94 159 THR A O 1
ATOM 1197 N N . VAL A 1 160 ? 27.239 -23.203 5.164 1.00 92.00 160 VAL A N 1
ATOM 1198 C CA . VAL A 1 160 ? 27.566 -23.025 3.756 1.00 92.00 160 VAL A CA 1
ATOM 1199 C C . VAL A 1 160 ? 26.397 -22.321 3.079 1.00 92.00 160 VAL A C 1
ATOM 1201 O O . VAL A 1 160 ? 25.274 -22.813 3.054 1.00 92.00 160 VAL A O 1
ATOM 1204 N N . TRP A 1 161 ? 26.684 -21.161 2.509 1.00 92.50 161 TRP A N 1
ATOM 1205 C CA . TRP A 1 161 ? 25.733 -20.392 1.730 1.00 92.50 161 TRP A CA 1
ATOM 1206 C C . TRP A 1 161 ? 25.760 -20.813 0.269 1.00 92.50 161 TRP A C 1
ATOM 1208 O O . TRP A 1 161 ? 26.826 -21.115 -0.265 1.00 92.50 161 TRP A O 1
ATOM 1218 N N . LYS A 1 162 ? 24.610 -20.744 -0.393 1.00 93.56 162 LYS A N 1
ATOM 1219 C CA . LYS A 1 162 ? 24.416 -21.032 -1.811 1.00 93.56 162 LYS A CA 1
ATOM 1220 C C . LYS A 1 162 ? 23.934 -19.790 -2.549 1.00 93.56 162 LYS A C 1
ATOM 1222 O O . LYS A 1 162 ? 22.952 -19.179 -2.139 1.00 93.56 162 LYS A O 1
ATOM 1227 N N . LEU A 1 163 ? 24.584 -19.431 -3.650 1.00 92.50 163 LEU A N 1
ATOM 1228 C CA . LEU A 1 163 ? 24.155 -18.314 -4.488 1.00 92.50 163 LEU A CA 1
ATOM 1229 C C . LEU A 1 163 ? 22.837 -18.669 -5.188 1.00 92.50 163 LEU A C 1
ATOM 1231 O O . LEU A 1 163 ? 22.784 -19.624 -5.963 1.00 92.50 163 LEU A O 1
ATOM 1235 N N . VAL A 1 164 ? 21.777 -17.906 -4.931 1.00 92.25 164 VAL A N 1
ATOM 1236 C CA . VAL A 1 164 ? 20.428 -18.155 -5.472 1.00 92.25 164 VAL A CA 1
ATOM 1237 C C . VAL A 1 164 ? 19.952 -17.081 -6.447 1.00 92.25 164 VAL A C 1
ATOM 1239 O O . VAL A 1 164 ? 19.038 -17.344 -7.224 1.00 92.25 164 VAL A O 1
ATOM 1242 N N . GLY A 1 165 ? 20.584 -15.906 -6.472 1.00 88.69 165 GLY A N 1
ATOM 1243 C CA . GLY A 1 165 ? 20.226 -14.850 -7.417 1.00 88.69 165 GLY A CA 1
ATOM 1244 C C . GLY A 1 165 ? 21.229 -13.703 -7.470 1.00 88.69 165 GLY A C 1
ATOM 1245 O O . GLY A 1 165 ? 22.068 -13.552 -6.583 1.00 88.69 165 GLY A O 1
ATOM 1246 N N . TYR A 1 166 ? 21.105 -12.876 -8.505 1.00 88.50 166 TYR A N 1
ATOM 1247 C CA . TYR A 1 166 ? 21.808 -11.597 -8.638 1.00 88.50 166 TYR A CA 1
ATOM 1248 C C . TYR A 1 166 ? 20.800 -10.449 -8.603 1.00 88.50 166 TYR A C 1
ATOM 1250 O O . TYR A 1 166 ? 19.603 -10.667 -8.795 1.00 88.50 166 TYR A O 1
ATOM 1258 N N . ASP A 1 167 ? 21.294 -9.229 -8.413 1.00 78.12 167 ASP A N 1
ATOM 1259 C CA . ASP A 1 167 ? 20.464 -8.020 -8.370 1.00 78.12 167 ASP A CA 1
ATOM 1260 C C . ASP A 1 167 ? 19.760 -7.711 -9.703 1.00 78.12 167 ASP A C 1
ATOM 1262 O O . ASP A 1 167 ? 18.751 -7.014 -9.716 1.00 78.12 167 ASP A O 1
ATOM 1266 N N . ASP A 1 168 ? 20.262 -8.251 -10.816 1.00 70.44 168 ASP A N 1
ATOM 1267 C CA . ASP A 1 168 ? 19.741 -8.049 -12.170 1.00 70.44 168 ASP A CA 1
ATOM 1268 C C . ASP A 1 168 ? 18.963 -9.255 -12.724 1.00 70.44 168 ASP A C 1
ATOM 1270 O O . ASP A 1 168 ? 18.688 -9.302 -13.924 1.00 70.44 168 ASP A O 1
ATOM 1274 N N . ALA A 1 169 ? 18.610 -10.244 -11.892 1.00 57.59 169 ALA A N 1
ATOM 1275 C CA . ALA A 1 169 ? 17.833 -11.389 -12.358 1.00 57.59 169 ALA A CA 1
ATOM 1276 C C . ALA A 1 169 ? 16.451 -10.921 -12.872 1.00 57.59 169 ALA A C 1
ATOM 1278 O O . ALA A 1 169 ? 15.673 -10.362 -12.091 1.00 57.59 169 ALA A O 1
ATOM 1279 N N . PRO A 1 170 ? 16.114 -11.138 -14.161 1.00 45.00 170 PRO A N 1
ATOM 1280 C CA . PRO A 1 170 ? 14.812 -10.759 -14.689 1.00 45.00 170 PRO A CA 1
ATOM 1281 C C . PRO A 1 170 ? 13.735 -11.568 -13.971 1.00 45.00 170 PRO A C 1
ATOM 1283 O O . PRO A 1 170 ? 13.823 -12.794 -13.855 1.00 45.00 170 PRO A O 1
ATOM 1286 N N . SER A 1 171 ? 12.712 -10.882 -13.467 1.00 41.44 171 SER A N 1
ATOM 1287 C CA . SER A 1 171 ? 11.568 -11.562 -12.875 1.00 41.44 171 SER A CA 1
ATOM 1288 C C . SER A 1 171 ? 10.904 -12.437 -13.944 1.00 41.44 171 SER A C 1
ATOM 1290 O O . SER A 1 171 ? 10.727 -12.012 -15.085 1.00 41.44 171 SER A O 1
ATOM 1292 N N . HIS A 1 172 ? 10.502 -13.659 -13.591 1.00 43.59 172 HIS A N 1
ATOM 1293 C CA . HIS A 1 172 ? 9.836 -14.595 -14.511 1.00 43.59 172 HIS A CA 1
ATOM 1294 C C . HIS A 1 172 ? 8.541 -14.047 -15.160 1.00 43.59 172 HIS A C 1
ATOM 1296 O O . HIS A 1 172 ? 7.992 -14.694 -16.051 1.00 43.59 172 HIS A O 1
ATOM 1302 N N . ALA A 1 173 ? 8.063 -12.861 -14.763 1.00 45.72 173 ALA A N 1
ATOM 1303 C CA . ALA A 1 173 ? 6.944 -12.169 -15.395 1.00 45.72 173 ALA A CA 1
ATOM 1304 C C . ALA A 1 173 ? 7.241 -11.726 -16.844 1.00 45.72 173 ALA A C 1
ATOM 1306 O O . ALA A 1 173 ? 6.323 -11.681 -17.661 1.00 45.72 173 ALA A O 1
ATOM 1307 N N . ASP A 1 174 ? 8.506 -11.478 -17.201 1.00 41.72 174 ASP A N 1
ATOM 1308 C CA . ASP A 1 174 ? 8.866 -10.935 -18.522 1.00 41.72 174 ASP A CA 1
ATOM 1309 C C . ASP A 1 174 ? 8.881 -11.984 -19.651 1.00 41.72 174 ASP A C 1
ATOM 1311 O O . ASP A 1 174 ? 8.856 -11.639 -20.834 1.00 41.72 174 ASP A O 1
ATOM 1315 N N . VAL A 1 175 ? 8.882 -13.281 -19.319 1.00 42.28 175 VAL A N 1
ATOM 1316 C CA . VAL A 1 175 ? 8.953 -14.362 -20.323 1.00 42.28 175 VAL A CA 1
ATOM 1317 C C . VAL A 1 175 ? 7.567 -14.725 -20.875 1.00 42.28 175 VAL A C 1
ATOM 1319 O O . VAL A 1 175 ? 7.449 -15.107 -22.037 1.00 42.28 175 VAL A O 1
ATOM 1322 N N . ALA A 1 176 ? 6.496 -14.542 -20.095 1.00 42.91 176 ALA A N 1
ATOM 1323 C CA . ALA A 1 176 ? 5.136 -14.893 -20.519 1.00 42.91 176 ALA A CA 1
ATOM 1324 C C . ALA A 1 176 ? 4.542 -13.926 -21.566 1.00 42.91 176 ALA A C 1
ATOM 1326 O O . ALA A 1 176 ? 3.623 -14.295 -22.294 1.00 42.91 176 ALA A O 1
ATOM 1327 N N . ALA A 1 177 ? 5.081 -12.709 -21.694 1.00 45.44 177 ALA A N 1
ATOM 1328 C CA . ALA A 1 177 ? 4.550 -11.680 -22.593 1.00 45.44 177 ALA A CA 1
ATOM 1329 C C . ALA A 1 177 ? 4.998 -11.818 -24.064 1.00 45.44 177 ALA A C 1
ATOM 1331 O O . ALA A 1 177 ? 4.615 -11.006 -24.904 1.00 45.44 177 ALA A O 1
ATOM 1332 N N . ARG A 1 178 ? 5.808 -12.830 -24.410 1.00 46.38 178 ARG A N 1
ATOM 1333 C CA . ARG A 1 178 ? 6.305 -13.041 -25.780 1.00 46.38 178 ARG A CA 1
ATOM 1334 C C . ARG A 1 178 ? 5.801 -14.348 -26.384 1.00 46.38 178 ARG A C 1
ATOM 1336 O O . ARG A 1 178 ? 6.586 -15.226 -26.719 1.00 46.38 178 ARG A O 1
ATOM 1343 N N . THR A 1 179 ? 4.490 -14.442 -26.593 1.00 34.78 179 THR A N 1
ATOM 1344 C CA . THR A 1 179 ? 3.938 -15.341 -27.619 1.00 34.78 179 THR A CA 1
ATOM 1345 C C . THR A 1 179 ? 3.029 -14.520 -28.534 1.00 34.78 179 THR A C 1
ATOM 1347 O O . THR A 1 179 ? 1.981 -14.072 -28.071 1.00 34.78 179 THR A O 1
ATOM 1350 N N . PRO A 1 180 ? 3.394 -14.256 -29.802 1.00 42.50 180 PRO A N 1
ATOM 1351 C CA . PRO A 1 180 ? 2.479 -13.609 -30.731 1.00 42.50 180 PRO A CA 1
ATOM 1352 C C . PRO A 1 180 ? 1.430 -14.631 -31.190 1.00 42.50 180 PRO A C 1
ATOM 1354 O O . PRO A 1 180 ? 1.754 -15.609 -31.865 1.00 42.50 180 PRO A O 1
ATOM 1357 N N . ALA A 1 181 ? 0.174 -14.413 -30.797 1.00 40.16 181 ALA A N 1
ATOM 1358 C CA . ALA A 1 181 ? -0.972 -15.106 -31.369 1.00 40.16 181 ALA A CA 1
ATOM 1359 C C . ALA A 1 181 ? -1.223 -14.581 -32.791 1.00 40.16 181 ALA A C 1
ATOM 1361 O O . ALA A 1 181 ? -1.175 -13.384 -33.054 1.00 40.16 181 ALA A O 1
ATOM 1362 N N . THR A 1 182 ? -1.423 -15.519 -33.703 1.00 35.31 182 THR A N 1
ATOM 1363 C CA . THR A 1 182 ? -1.547 -15.350 -35.149 1.00 35.31 182 THR A CA 1
ATOM 1364 C C . THR A 1 182 ? -2.934 -14.798 -35.499 1.00 35.31 182 THR A C 1
ATOM 1366 O O . THR A 1 182 ? -3.940 -15.391 -35.116 1.00 35.31 182 THR A O 1
ATOM 1369 N N . ASP A 1 183 ? -2.996 -13.683 -36.231 1.00 36.06 183 ASP A N 1
ATOM 1370 C CA . ASP A 1 183 ? -4.246 -13.077 -36.707 1.00 36.06 183 ASP A CA 1
ATOM 1371 C C . ASP A 1 183 ? -4.951 -13.972 -37.744 1.00 36.06 183 ASP A C 1
ATOM 1373 O O . ASP A 1 183 ? -4.442 -14.198 -38.844 1.00 36.06 183 ASP A O 1
ATOM 1377 N N . ALA A 1 184 ? -6.158 -14.445 -37.419 1.00 36.25 184 ALA A N 1
ATOM 1378 C CA . ALA A 1 184 ? -7.091 -15.048 -38.368 1.00 36.25 184 ALA A CA 1
ATOM 1379 C C . ALA A 1 184 ? -8.204 -14.040 -38.700 1.00 36.25 184 ALA A C 1
ATOM 1381 O O . ALA A 1 184 ? -9.090 -13.762 -37.892 1.00 36.25 184 ALA A O 1
ATOM 1382 N N . LYS A 1 185 ? -8.142 -13.484 -39.913 1.00 35.62 185 LYS A N 1
ATOM 1383 C CA . LYS A 1 185 ? -9.146 -12.599 -40.515 1.00 35.62 185 LYS A CA 1
ATOM 1384 C C . LYS A 1 185 ? -10.351 -13.429 -40.980 1.00 35.62 185 LYS A C 1
ATOM 1386 O O . LYS A 1 185 ? -10.211 -14.236 -41.893 1.00 35.62 185 LYS A O 1
ATOM 1391 N N . GLY A 1 186 ? -11.519 -13.218 -40.371 1.00 31.28 186 GLY A N 1
ATOM 1392 C CA . GLY A 1 186 ? -12.807 -13.777 -40.798 1.00 31.28 186 GLY A CA 1
ATOM 1393 C C . GLY A 1 186 ? -13.756 -12.676 -41.276 1.00 31.28 186 GLY A C 1
ATOM 1394 O O . GLY A 1 186 ? -14.079 -11.762 -40.521 1.00 31.28 186 GLY A O 1
ATOM 1395 N N . GLU A 1 187 ? -14.158 -12.764 -42.541 1.00 35.66 187 GLU A N 1
ATOM 1396 C CA . GLU A 1 187 ? -15.109 -11.898 -43.244 1.00 35.66 187 GLU A CA 1
ATOM 1397 C C . GLU A 1 187 ? -16.541 -12.005 -42.687 1.00 35.66 187 GLU A C 1
ATOM 1399 O O . GLU A 1 187 ? -16.966 -13.064 -42.222 1.00 35.66 187 GLU A O 1
ATOM 1404 N N . ARG A 1 188 ? -17.316 -10.916 -42.790 1.00 31.56 188 ARG A N 1
ATOM 1405 C CA . ARG A 1 188 ? -18.780 -10.917 -42.640 1.00 31.56 188 ARG A CA 1
ATOM 1406 C C . ARG A 1 188 ? -19.407 -9.880 -43.587 1.00 31.56 188 ARG A C 1
ATOM 1408 O O . ARG A 1 188 ? -19.364 -8.688 -43.294 1.00 31.56 188 ARG A O 1
ATOM 1415 N N . SER A 1 189 ? -19.978 -10.356 -44.697 1.00 34.44 189 SER A N 1
ATOM 1416 C CA . SER A 1 189 ? -21.147 -9.759 -45.384 1.00 34.44 189 SER A CA 1
ATOM 1417 C C . SER A 1 189 ? -22.388 -9.901 -44.485 1.00 34.44 189 SER A C 1
ATOM 1419 O O . SER A 1 189 ? -22.375 -10.745 -43.592 1.00 34.44 189 SER A O 1
ATOM 1421 N N . GLU A 1 190 ? -23.511 -9.192 -44.575 1.00 35.03 190 GLU A N 1
ATOM 1422 C CA . GLU A 1 190 ? -24.175 -8.248 -45.495 1.00 35.03 190 GLU A CA 1
ATOM 1423 C C . GLU A 1 190 ? -25.089 -7.392 -44.554 1.00 35.03 190 GLU A C 1
ATOM 1425 O O . GLU A 1 190 ? -25.237 -7.742 -43.382 1.00 35.03 190 GLU A O 1
ATOM 1430 N N . ASP A 1 191 ? -25.668 -6.238 -44.894 1.00 38.72 191 ASP A N 1
ATOM 1431 C CA . ASP A 1 191 ? -26.971 -6.167 -45.574 1.00 38.72 191 ASP A CA 1
ATOM 1432 C C . ASP A 1 191 ? -27.404 -4.685 -45.707 1.00 38.72 191 ASP A C 1
ATOM 1434 O O . ASP A 1 191 ? -27.168 -3.872 -44.805 1.00 38.72 191 ASP A O 1
ATOM 1438 N N . ALA A 1 192 ? -28.027 -4.327 -46.830 1.00 47.06 192 ALA A N 1
ATOM 1439 C CA . ALA A 1 192 ? -28.453 -2.970 -47.188 1.00 47.06 192 ALA A CA 1
ATOM 1440 C C . ALA A 1 192 ? -29.990 -2.831 -47.121 1.00 47.06 192 ALA A C 1
ATOM 1442 O O . ALA A 1 192 ? -30.697 -3.784 -47.441 1.00 47.06 192 ALA A O 1
ATOM 1443 N N . PRO A 1 193 ? -30.556 -1.658 -46.767 1.00 50.81 193 PRO A N 1
ATOM 1444 C CA . PRO A 1 193 ? -32.009 -1.484 -46.719 1.00 50.81 193 PRO A CA 1
ATOM 1445 C C . PRO A 1 193 ? -32.628 -1.164 -48.103 1.00 50.81 193 PRO A C 1
ATOM 1447 O O . PRO A 1 193 ? -31.957 -0.589 -48.964 1.00 50.81 193 PRO A O 1
ATOM 1450 N N . PRO A 1 194 ? -33.916 -1.505 -48.332 1.00 52.91 194 PRO A N 1
ATOM 1451 C CA . PRO A 1 194 ? -34.560 -1.461 -49.650 1.00 52.91 194 PRO A CA 1
ATOM 1452 C C . PRO A 1 194 ? -35.062 -0.057 -50.062 1.00 52.91 194 PRO A C 1
ATOM 1454 O O . PRO A 1 194 ? -35.266 0.806 -49.205 1.00 52.91 194 PRO A O 1
ATOM 1457 N N . PRO A 1 195 ? -35.316 0.183 -51.369 1.00 53.97 195 PRO A N 1
ATOM 1458 C CA . PRO A 1 195 ? -35.679 1.501 -51.892 1.00 53.97 195 PRO A CA 1
ATOM 1459 C C . PRO A 1 195 ? -37.182 1.822 -51.790 1.00 53.97 195 PRO A C 1
ATOM 1461 O O . PRO A 1 195 ? -38.046 0.960 -51.960 1.00 53.97 195 PRO A O 1
ATOM 1464 N N . HIS A 1 196 ? -37.490 3.107 -51.586 1.00 48.06 196 HIS A N 1
ATOM 1465 C CA . HIS A 1 196 ? -38.843 3.665 -51.658 1.00 48.06 196 HIS A CA 1
ATOM 1466 C C . HIS A 1 196 ? -39.262 3.976 -53.106 1.00 48.06 196 HIS A C 1
ATOM 1468 O O . HIS A 1 196 ? -38.469 4.461 -53.909 1.00 48.06 196 HIS A O 1
ATOM 1474 N N . LYS A 1 197 ? -40.535 3.690 -53.409 1.00 46.53 197 LYS A N 1
ATOM 1475 C CA . LYS A 1 197 ? -41.201 3.868 -54.708 1.00 46.53 197 LYS A CA 1
ATOM 1476 C C . LYS A 1 197 ? -41.403 5.339 -55.097 1.00 46.53 197 LYS A C 1
ATOM 1478 O O . LYS A 1 197 ? -41.813 6.142 -54.260 1.00 46.53 197 LYS A O 1
ATOM 1483 N N . GLY A 1 198 ? -41.267 5.595 -56.397 1.00 41.47 198 GLY A N 1
ATOM 1484 C CA . GLY A 1 198 ? -42.019 6.564 -57.197 1.00 41.47 198 GLY A CA 1
ATOM 1485 C C . GLY A 1 198 ? -42.428 5.873 -58.489 1.00 41.47 198 GLY A C 1
ATOM 1486 O O . GLY A 1 198 ? -41.552 5.172 -59.043 1.00 41.47 198 GLY A O 1
#